Protein AF-A0A5J4P8Z2-F1 (afdb_monomer_lite)

InterPro domains:
  IPR024079 Metallopept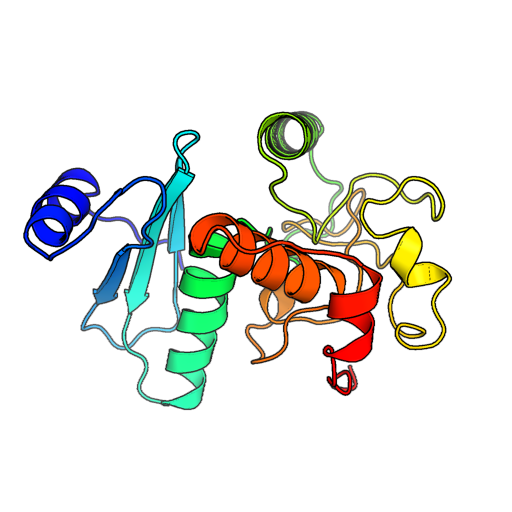idase, catalytic domain superfamily [G3DSA:3.40.390.10] (2-179)

pLDDT: mean 94.32, std 6.11, range [52.22, 98.69]

Foldseek 3Di:
DDDDDDPVVQLVVCVVPPDPDQLQDEREAEAADADQDKDKDDDPSNHIYIYAYDHPDPQSSVLRCCQGRQACGNLLAAAQAAQEQDADDPVNLVVVVVCCVPPVHHLFKDQDQDLCPRSVNVLCPDPVNVQFHWQQGGNRYRHRMTGGHPDASSHPSPPGHHPSSQQSSVVSVCVVVVHDDDPVVSVVPPDDDDDDD

Secondary structure (DSSP, 8-state):
------HHHHHHHHTTSS-S-GGG-EEEEEESS--S--EEEE-TTS-EEEEEE--SSHHHHHHHIIIIIIIIIIT-PPP--EEEEEEPPHHHHHHHHHHHHHH---TT-BS---TTTSTTHHHHT-GGGTT---EEEETEEEEEEEESSS--HHHH--S---HHHHHHHHHHHHHHHT----HHHHHHH---PPPP-

Organism: NCBI:txid433724

Sequence (197 aa):
THIEGNHTKCVEYASNAPVQDINKTLVTVVINHNVWAGTTYWWTDGSAIAYIPTYEEEAGFASLIHHESVGHGFGKLADEYINDEERIPANIRLQHQRYSNNYGWYANVDFTDSPDRVKWSRFLNHPQYNYVDLFEGGFLYGKGVWRPEAVSCMDDNRPYFNAPSRYELVRRMKEFAGEPYSWEEFVAQDNVVPLSA

Structure (mmCIF, N/CA/C/O backbone):
data_AF-A0A5J4P8Z2-F1
#
_entry.id   AF-A0A5J4P8Z2-F1
#
loop_
_atom_site.group_PDB
_atom_site.id
_atom_site.type_symbol
_atom_site.label_atom_id
_atom_site.label_alt_id
_atom_site.label_comp_id
_atom_site.label_asym_id
_atom_site.label_entity_id
_atom_site.label_seq_id
_atom_site.pdbx_PDB_ins_code
_atom_site.Cartn_x
_atom_site.Cartn_y
_atom_site.Cartn_z
_atom_site.occupancy
_atom_site.B_iso_or_equiv
_atom_site.auth_seq_id
_atom_site.auth_comp_id
_atom_site.auth_asym_id
_atom_site.auth_atom_id
_atom_site.pdbx_PDB_model_num
ATOM 1 N N . THR A 1 1 ? -0.289 18.946 0.884 1.00 70.38 1 THR A N 1
ATOM 2 C CA . THR A 1 1 ? -0.950 17.636 1.026 1.00 70.38 1 THR A CA 1
ATOM 3 C C . THR A 1 1 ? -0.712 17.013 2.389 1.00 70.38 1 THR A C 1
ATOM 5 O O . THR A 1 1 ? -1.597 16.309 2.836 1.00 70.38 1 THR A O 1
ATOM 8 N N . HIS A 1 2 ? 0.404 17.298 3.077 1.00 85.94 2 HIS A N 1
ATOM 9 C CA . HIS A 1 2 ? 0.655 16.789 4.431 1.00 85.94 2 HIS A CA 1
ATOM 10 C C . HIS A 1 2 ? -0.360 17.297 5.469 1.00 85.94 2 HIS A C 1
ATOM 12 O O . HIS A 1 2 ? -0.579 18.508 5.574 1.00 85.94 2 HIS A O 1
ATOM 18 N N . ILE A 1 3 ? -0.941 16.373 6.231 1.00 92.44 3 ILE A N 1
ATOM 19 C CA . ILE A 1 3 ? -1.904 16.619 7.307 1.00 92.44 3 ILE A CA 1
ATOM 20 C C . ILE A 1 3 ? -1.435 15.872 8.553 1.00 92.44 3 ILE A C 1
ATOM 22 O O . ILE A 1 3 ? -1.117 14.694 8.471 1.00 92.44 3 ILE A O 1
ATOM 26 N N . GLU A 1 4 ? -1.470 16.531 9.710 1.00 92.38 4 GLU A N 1
ATOM 27 C CA . GLU A 1 4 ? -1.162 15.923 11.007 1.00 92.38 4 GLU A CA 1
ATOM 28 C C . GLU A 1 4 ? -2.253 16.265 12.033 1.00 92.38 4 GLU A C 1
ATOM 30 O O . GLU A 1 4 ? -2.999 17.239 11.884 1.00 92.38 4 GLU A O 1
ATOM 35 N N . GLY A 1 5 ? -2.348 15.468 13.098 1.00 92.62 5 GLY A N 1
ATOM 36 C CA . GLY A 1 5 ? -3.267 15.696 14.205 1.00 92.62 5 GLY A CA 1
ATOM 37 C C . GLY A 1 5 ? -2.744 15.154 15.535 1.00 92.62 5 GLY A C 1
ATOM 38 O O . GLY A 1 5 ? -1.598 14.739 15.676 1.00 92.62 5 GLY A O 1
ATOM 39 N N . ASN A 1 6 ? -3.604 15.153 16.557 1.00 96.06 6 ASN A N 1
ATOM 40 C CA . ASN A 1 6 ? -3.271 14.555 17.849 1.00 96.06 6 ASN A CA 1
ATOM 41 C C . ASN A 1 6 ? -3.594 13.051 17.836 1.00 96.06 6 ASN A C 1
ATOM 43 O O . ASN A 1 6 ? -4.715 12.654 18.161 1.00 96.06 6 ASN A O 1
ATOM 47 N N . HIS A 1 7 ? -2.604 12.229 17.482 1.00 95.25 7 HIS A N 1
ATOM 48 C CA . HIS A 1 7 ? -2.745 10.770 17.380 1.00 95.25 7 HIS A CA 1
ATOM 49 C C . HIS A 1 7 ? -3.261 10.126 18.676 1.00 95.25 7 HIS A C 1
ATOM 51 O O . HIS A 1 7 ? -4.151 9.278 18.631 1.00 95.25 7 HIS A O 1
ATOM 57 N N . THR A 1 8 ? -2.772 10.576 19.838 1.00 94.31 8 THR A N 1
ATOM 58 C CA . THR A 1 8 ? -3.201 10.063 21.149 1.00 94.31 8 THR A CA 1
ATOM 59 C C . THR A 1 8 ? -4.696 10.261 21.368 1.00 94.31 8 THR A C 1
ATOM 61 O O . THR A 1 8 ? -5.383 9.325 21.765 1.00 94.31 8 THR A O 1
ATOM 64 N N . LYS A 1 9 ? -5.224 11.451 21.057 1.00 96.00 9 LYS A N 1
ATOM 65 C CA . LYS A 1 9 ? -6.661 11.733 21.179 1.00 96.00 9 LYS A CA 1
ATOM 66 C C . LYS A 1 9 ? -7.500 10.926 20.195 1.00 96.00 9 LYS A C 1
ATOM 68 O O . LYS A 1 9 ? -8.599 10.510 20.545 1.00 96.00 9 LYS A O 1
ATOM 73 N N . CYS A 1 10 ? -7.005 10.702 18.979 1.00 94.69 10 CYS A N 1
ATOM 74 C CA . CYS A 1 10 ? -7.692 9.855 18.004 1.00 94.69 10 CYS A CA 1
ATOM 75 C C . CYS A 1 10 ? -7.839 8.416 18.521 1.00 94.69 10 CYS A C 1
ATOM 77 O O . CYS A 1 10 ? -8.932 7.858 18.458 1.00 94.69 10 CYS A O 1
ATOM 79 N N . VAL A 1 11 ? -6.770 7.849 19.089 1.00 91.50 11 VAL A N 1
ATOM 80 C CA . VAL A 1 11 ? -6.786 6.511 19.702 1.00 91.50 11 VAL A CA 1
ATOM 81 C C . VAL A 1 11 ? -7.678 6.464 20.944 1.00 91.50 11 VAL A C 1
ATOM 83 O O . VAL A 1 11 ? -8.482 5.542 21.077 1.00 91.50 11 VAL A O 1
ATOM 86 N N . GLU A 1 12 ? -7.586 7.457 21.833 1.00 92.62 12 GLU A N 1
ATOM 87 C CA . GLU A 1 12 ? -8.441 7.568 23.023 1.00 92.62 12 GLU A CA 1
ATOM 88 C C . GLU A 1 12 ? -9.923 7.595 22.637 1.00 92.62 12 GLU A C 1
ATOM 90 O O . GLU A 1 12 ? -10.725 6.841 23.186 1.00 92.62 12 GLU A O 1
ATOM 95 N N . TYR A 1 13 ? -10.287 8.411 21.644 1.00 92.81 13 TYR A N 1
ATOM 96 C CA . TYR A 1 13 ? -11.659 8.492 21.160 1.00 92.81 13 TYR A CA 1
ATOM 97 C C . TYR A 1 13 ? -12.120 7.168 20.541 1.00 92.81 13 TYR A C 1
ATOM 99 O O . TYR A 1 13 ? -13.170 6.654 20.927 1.00 92.81 13 TYR A O 1
ATOM 107 N N . ALA A 1 14 ? -11.321 6.584 19.640 1.00 91.81 14 ALA A N 1
ATOM 108 C CA . ALA A 1 14 ? -11.637 5.318 18.978 1.00 91.81 14 ALA A CA 1
ATOM 109 C C . ALA A 1 14 ? -11.810 4.158 19.972 1.00 91.81 14 ALA A C 1
ATOM 111 O O . ALA A 1 14 ? -12.648 3.287 19.758 1.00 91.81 14 ALA A O 1
ATOM 112 N N . SER A 1 15 ? -11.088 4.185 21.095 1.00 89.69 15 SER A N 1
ATOM 113 C CA . SER A 1 15 ? -11.178 3.170 22.154 1.00 89.69 15 SER A CA 1
ATOM 114 C C . SER A 1 15 ? -12.514 3.178 22.913 1.00 89.69 15 SER A C 1
ATOM 116 O O . SER A 1 15 ? -12.788 2.244 23.660 1.00 89.69 15 SER A O 1
ATOM 118 N N . ASN A 1 16 ? -13.360 4.201 22.730 1.00 91.81 16 ASN A N 1
ATOM 119 C CA . ASN A 1 16 ? -14.727 4.214 23.269 1.00 91.81 16 ASN A CA 1
ATOM 120 C C . ASN A 1 16 ? -15.733 3.450 22.387 1.00 91.81 16 ASN A C 1
ATOM 122 O O . ASN A 1 16 ? -16.844 3.163 22.832 1.00 91.81 16 ASN A O 1
ATOM 126 N N . ALA A 1 17 ? -15.378 3.139 21.137 1.00 89.56 17 ALA A N 1
ATOM 127 C CA . ALA A 1 17 ? -16.149 2.236 20.285 1.00 89.56 17 ALA A CA 1
ATOM 128 C C . ALA A 1 17 ? -15.861 0.768 20.678 1.00 89.56 17 ALA A C 1
ATOM 130 O O . ALA A 1 17 ? -14.880 0.514 21.377 1.00 89.56 17 ALA A O 1
ATOM 131 N N . PRO A 1 18 ? -16.673 -0.223 20.251 1.00 87.69 18 PRO A N 1
ATOM 132 C CA . PRO A 1 18 ? -16.433 -1.646 20.532 1.00 87.69 18 PRO A CA 1
ATOM 133 C C . PRO A 1 18 ? -15.250 -2.213 19.717 1.00 87.69 18 PRO A C 1
ATOM 135 O O . PRO A 1 18 ? -15.381 -3.188 18.978 1.00 87.69 18 PRO A O 1
ATOM 138 N N . VAL A 1 19 ? -14.087 -1.576 19.835 1.00 81.38 19 VAL A N 1
ATOM 139 C CA . VAL A 1 19 ? -12.821 -1.967 19.222 1.00 81.38 19 VAL A CA 1
ATOM 140 C C . VAL A 1 19 ? -12.206 -3.082 20.060 1.00 81.38 19 VAL A C 1
ATOM 142 O O . VAL A 1 19 ? -11.944 -2.901 21.245 1.00 81.38 19 VAL A O 1
ATOM 145 N N . GLN A 1 20 ? -11.981 -4.247 19.451 1.00 81.44 20 GLN A N 1
ATOM 146 C CA . GLN A 1 20 ? -11.386 -5.393 20.150 1.00 81.44 20 GLN A CA 1
ATOM 147 C C . GLN A 1 20 ? -9.870 -5.245 20.316 1.00 81.44 20 GLN A C 1
ATOM 149 O O . GLN A 1 20 ? -9.329 -5.558 21.373 1.00 81.44 20 GLN A O 1
ATOM 154 N N . ASP A 1 21 ? -9.193 -4.772 19.268 1.00 89.44 21 ASP A N 1
ATOM 155 C CA . ASP A 1 21 ? -7.745 -4.585 19.234 1.00 89.44 21 ASP A CA 1
ATOM 156 C C . ASP A 1 21 ? -7.407 -3.371 18.362 1.00 89.44 21 ASP A C 1
ATOM 158 O O . ASP A 1 21 ? -7.604 -3.384 17.141 1.00 89.44 21 ASP A O 1
ATOM 162 N N . ILE A 1 22 ? -6.897 -2.308 18.986 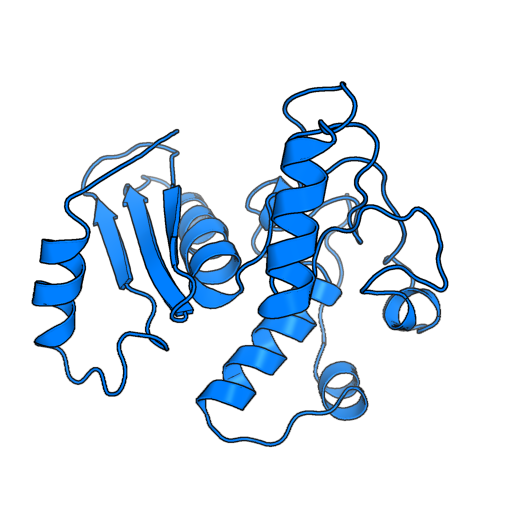1.00 87.00 22 ILE A N 1
ATOM 163 C CA . ILE A 1 22 ? -6.540 -1.073 18.282 1.00 87.00 22 ILE A CA 1
ATOM 164 C C . ILE A 1 22 ? -5.402 -1.289 17.275 1.00 87.00 22 ILE A C 1
ATOM 166 O O . ILE A 1 22 ? -5.356 -0.627 16.243 1.00 87.00 22 ILE A O 1
ATOM 170 N N . ASN A 1 23 ? -4.534 -2.276 17.509 1.00 87.75 23 ASN A N 1
ATOM 171 C CA . ASN A 1 23 ? -3.418 -2.603 16.623 1.00 87.75 23 ASN A CA 1
ATOM 172 C C . ASN A 1 23 ? -3.875 -3.281 15.324 1.00 87.75 23 ASN A C 1
ATOM 174 O O . ASN A 1 23 ? -3.140 -3.311 14.337 1.00 87.75 23 ASN A O 1
ATOM 178 N N . LYS A 1 24 ? -5.106 -3.800 15.309 1.00 88.88 24 LYS A N 1
ATOM 179 C C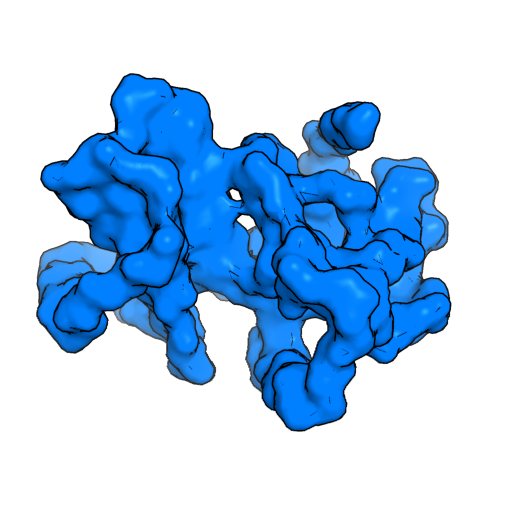A . LYS A 1 24 ? -5.782 -4.359 14.129 1.00 88.88 24 LYS A CA 1
ATOM 180 C C . LYS A 1 24 ? -6.924 -3.470 13.636 1.00 88.88 24 LYS A C 1
ATOM 182 O O . LYS A 1 24 ? -7.725 -3.899 12.811 1.00 88.88 24 LYS A O 1
ATOM 187 N N . THR A 1 25 ? -6.998 -2.236 14.130 1.00 89.88 25 THR A N 1
ATOM 188 C CA . THR A 1 25 ? -8.062 -1.291 13.801 1.00 89.88 25 THR A CA 1
ATOM 189 C C . THR A 1 25 ? -7.482 -0.071 13.108 1.00 89.88 25 THR A C 1
ATOM 191 O O . THR A 1 25 ? -6.542 0.562 13.583 1.00 89.88 25 THR A O 1
ATOM 194 N N . LEU A 1 26 ? -8.075 0.274 11.971 1.00 93.56 26 LEU A N 1
ATOM 195 C CA . LEU A 1 26 ? -7.812 1.527 11.286 1.00 93.56 26 LEU A CA 1
ATOM 196 C C . LEU A 1 26 ? -8.723 2.618 11.845 1.00 93.56 26 LEU A C 1
ATOM 198 O O . LEU A 1 26 ? -9.945 2.478 11.824 1.00 93.56 26 LEU A O 1
ATOM 202 N N . VAL A 1 27 ? -8.139 3.738 12.262 1.00 95.81 27 VAL A N 1
ATOM 203 C CA . VAL A 1 27 ? -8.893 4.949 12.588 1.00 95.81 27 VAL A CA 1
ATOM 204 C C . VAL A 1 27 ? -8.886 5.874 11.374 1.00 95.81 27 VAL A C 1
ATOM 206 O O . VAL A 1 27 ? -7.830 6.308 10.930 1.00 95.81 27 VAL A O 1
ATOM 209 N N . THR A 1 28 ? -10.060 6.197 10.834 1.00 96.88 28 THR A N 1
ATOM 210 C CA . THR A 1 28 ? -10.196 7.205 9.768 1.00 96.88 28 THR A CA 1
ATOM 211 C C . THR A 1 28 ? -10.783 8.481 10.353 1.00 96.88 28 THR A C 1
ATOM 213 O O . THR A 1 28 ? -11.900 8.479 10.870 1.00 96.88 28 THR A O 1
ATOM 216 N N . VAL A 1 29 ? -10.027 9.573 10.283 1.00 97.19 29 VAL A N 1
ATOM 217 C CA . VAL A 1 29 ? -10.439 10.897 10.745 1.00 97.19 29 VAL A CA 1
ATOM 218 C C . VAL A 1 29 ? -10.897 11.707 9.543 1.00 97.19 29 VAL A C 1
ATOM 220 O O . VAL A 1 29 ? -10.081 12.164 8.743 1.00 97.19 29 VAL A O 1
ATOM 223 N N . VAL A 1 30 ? -12.211 11.909 9.444 1.00 96.06 30 VAL A N 1
ATOM 224 C CA . VAL A 1 30 ? -12.806 12.781 8.427 1.00 96.06 30 VAL A CA 1
ATOM 225 C C . VAL A 1 30 ? -12.708 14.232 8.891 1.00 96.06 30 VAL A C 1
ATOM 227 O O . VAL A 1 30 ? -13.288 14.612 9.910 1.00 96.06 30 VAL A O 1
ATOM 230 N N . ILE A 1 31 ? -11.963 15.049 8.151 1.00 95.44 31 ILE A N 1
ATOM 231 C CA . ILE A 1 31 ? -11.738 16.462 8.465 1.00 95.44 31 ILE A CA 1
ATOM 232 C C . ILE A 1 31 ? -12.751 17.294 7.683 1.00 95.44 31 ILE A C 1
ATOM 234 O O . ILE A 1 31 ? -12.804 17.238 6.461 1.00 95.44 31 ILE A O 1
ATOM 238 N N . ASN A 1 32 ? -13.553 18.098 8.378 1.00 94.56 32 ASN A N 1
ATOM 239 C CA . ASN A 1 32 ? -14.545 18.966 7.743 1.00 94.56 32 ASN A CA 1
ATOM 240 C C . ASN A 1 32 ? -13.885 20.200 7.091 1.00 94.56 32 ASN A C 1
ATOM 242 O O . ASN A 1 32 ? -13.957 21.309 7.621 1.00 94.56 32 ASN A O 1
ATOM 246 N N . HIS A 1 33 ? -13.191 19.987 5.975 1.00 93.62 33 HIS A N 1
ATOM 247 C CA . HIS A 1 33 ? -12.507 21.012 5.195 1.00 93.62 33 HIS A CA 1
ATOM 248 C C . HIS A 1 33 ? -12.376 20.538 3.741 1.00 93.62 33 HIS A C 1
ATOM 250 O O . HIS A 1 33 ? -11.717 19.535 3.499 1.00 93.62 33 HIS A O 1
ATOM 256 N N . ASN A 1 34 ? -12.965 21.265 2.787 1.00 94.06 34 ASN A N 1
ATOM 257 C CA . ASN A 1 34 ? -12.977 20.884 1.370 1.00 94.06 34 ASN A CA 1
ATOM 258 C C . ASN A 1 34 ? -11.594 21.076 0.721 1.00 94.06 34 ASN A C 1
ATOM 260 O O . ASN A 1 34 ? -11.268 22.183 0.287 1.00 94.06 34 ASN A O 1
ATOM 264 N N . VAL A 1 35 ? -10.757 20.036 0.689 1.00 93.50 35 VAL A N 1
ATOM 265 C CA . VAL A 1 35 ? -9.428 20.096 0.055 1.00 93.50 35 VAL A CA 1
ATOM 266 C C . VAL A 1 35 ? -8.950 18.717 -0.392 1.00 93.50 35 VAL A C 1
ATOM 268 O O . VAL A 1 35 ? -9.091 17.740 0.335 1.00 93.50 35 VAL A O 1
ATOM 271 N N . TRP A 1 36 ? -8.320 18.649 -1.569 1.00 92.62 36 TRP A N 1
ATOM 272 C CA . TRP A 1 36 ? -7.665 17.433 -2.050 1.00 92.62 36 TRP A CA 1
ATOM 273 C C . TRP A 1 36 ? -6.342 17.202 -1.312 1.00 92.62 36 TRP A C 1
ATOM 275 O O . TRP A 1 36 ? -5.297 17.762 -1.663 1.00 92.62 36 TRP A O 1
ATOM 285 N N . ALA A 1 37 ? -6.397 16.428 -0.235 1.00 93.19 37 ALA A N 1
ATOM 286 C CA . ALA A 1 37 ? -5.238 16.040 0.552 1.00 93.19 37 ALA A CA 1
ATOM 287 C C . ALA A 1 37 ? -5.548 14.774 1.356 1.00 93.19 37 ALA A C 1
ATOM 289 O O . ALA A 1 37 ? -6.699 14.381 1.504 1.00 93.19 37 ALA A O 1
ATOM 290 N N . GLY A 1 38 ? -4.509 14.158 1.893 1.00 94.75 38 GLY A N 1
ATOM 291 C CA . GLY A 1 38 ? -4.596 12.937 2.670 1.00 94.75 38 GLY A CA 1
ATOM 292 C C . GLY A 1 38 ? -3.249 12.688 3.323 1.00 94.75 38 GLY A C 1
ATOM 293 O O . GLY A 1 38 ? -2.214 13.130 2.814 1.00 94.75 38 GLY A O 1
ATOM 294 N N . THR A 1 39 ? -3.251 12.101 4.513 1.00 97.00 39 THR A N 1
ATOM 295 C CA . THR A 1 39 ? -2.025 11.569 5.112 1.00 97.00 39 THR A CA 1
ATOM 296 C C . THR A 1 39 ? -2.377 10.443 6.064 1.00 97.00 39 THR A C 1
ATOM 298 O O . THR A 1 39 ? -3.199 10.614 6.970 1.00 97.00 39 THR A O 1
ATOM 301 N N . THR A 1 40 ? -1.695 9.316 5.910 1.00 97.75 40 THR A N 1
ATOM 302 C CA . THR A 1 40 ? -1.830 8.171 6.804 1.00 97.75 40 THR A CA 1
ATOM 303 C C . THR A 1 40 ? -0.558 7.952 7.607 1.00 97.75 40 THR A C 1
ATOM 305 O O . THR A 1 40 ? 0.545 7.880 7.072 1.00 97.75 40 THR A O 1
ATOM 308 N N . TYR A 1 41 ? -0.728 7.792 8.915 1.00 96.50 41 TYR A N 1
ATOM 309 C CA . TYR A 1 41 ? 0.314 7.379 9.845 1.00 96.50 41 TYR A CA 1
ATOM 310 C C . TYR A 1 41 ? 0.055 5.951 10.294 1.00 96.50 41 TYR A C 1
ATOM 312 O O . TYR A 1 41 ? -1.085 5.562 10.553 1.00 96.50 41 TYR A O 1
ATOM 320 N N . TRP A 1 42 ? 1.115 5.166 10.434 1.00 95.38 42 TRP A N 1
ATOM 321 C CA . TRP A 1 42 ? 1.032 3.838 11.020 1.00 95.38 42 TRP A CA 1
ATOM 322 C C . TRP A 1 42 ? 2.298 3.481 11.785 1.00 95.38 42 TRP A C 1
ATOM 324 O O . TRP A 1 42 ? 3.379 4.018 11.532 1.00 95.38 42 TRP A O 1
ATOM 334 N N . TRP A 1 43 ? 2.156 2.549 12.723 1.00 94.62 43 TRP A N 1
ATOM 335 C CA . TRP A 1 43 ? 3.217 2.160 13.646 1.00 94.62 43 TRP A CA 1
ATOM 336 C C . TRP A 1 43 ? 3.499 0.662 13.585 1.00 94.62 43 TRP A C 1
ATOM 338 O O . TRP A 1 43 ? 2.744 -0.131 13.025 1.00 94.62 43 TRP A O 1
ATOM 348 N N . THR A 1 44 ? 4.643 0.268 14.145 1.00 93.56 44 THR A N 1
ATOM 349 C CA . THR A 1 44 ? 5.133 -1.120 14.127 1.00 93.56 44 THR A CA 1
ATOM 350 C C . THR A 1 44 ? 4.297 -2.082 14.964 1.00 93.56 44 THR A C 1
ATOM 352 O O . THR A 1 44 ? 4.466 -3.289 14.830 1.00 93.56 44 THR A O 1
ATOM 355 N N . ASP A 1 45 ? 3.423 -1.568 15.829 1.00 91.56 45 ASP A N 1
ATOM 356 C CA . ASP A 1 45 ? 2.421 -2.373 16.530 1.00 91.56 45 ASP A CA 1
ATOM 357 C C . ASP A 1 45 ? 1.244 -2.772 15.624 1.00 91.56 45 ASP A C 1
ATOM 359 O O . ASP A 1 45 ? 0.503 -3.680 15.976 1.00 91.56 45 ASP A O 1
ATOM 363 N N . GLY A 1 46 ? 1.113 -2.165 14.439 1.00 90.56 46 GLY A N 1
ATOM 364 C CA . GLY A 1 46 ? 0.060 -2.428 13.458 1.00 90.56 46 GLY A CA 1
ATOM 365 C C . GLY A 1 46 ? -0.985 -1.316 13.358 1.00 90.56 46 GLY A C 1
ATOM 366 O O . GLY A 1 46 ? -1.639 -1.202 12.312 1.00 90.56 46 GLY A O 1
ATOM 367 N N . SER A 1 47 ? -1.088 -0.455 14.375 1.00 93.06 47 SER A N 1
ATOM 368 C CA . SER A 1 47 ? -2.067 0.633 14.426 1.00 93.06 47 SER A CA 1
ATOM 369 C C . SER A 1 47 ? -1.888 1.624 13.267 1.00 93.06 47 SER A C 1
ATOM 371 O O . SER A 1 47 ? -0.792 1.787 12.714 1.00 93.06 47 SER A O 1
ATOM 373 N N . ALA A 1 48 ? -2.988 2.253 12.845 1.00 96.25 48 ALA A N 1
ATOM 374 C CA . ALA A 1 48 ? -2.986 3.278 11.804 1.00 96.25 48 ALA A CA 1
ATOM 375 C C . ALA A 1 48 ? -4.055 4.341 12.018 1.00 96.25 48 ALA A C 1
ATOM 377 O O . ALA A 1 48 ? -5.160 4.052 12.484 1.00 96.25 48 ALA A O 1
ATOM 378 N N . ILE A 1 49 ? -3.725 5.557 11.591 1.00 97.75 49 ILE A N 1
ATOM 379 C CA . ILE A 1 49 ? -4.635 6.692 11.524 1.00 97.75 49 ILE A CA 1
ATOM 380 C C . ILE A 1 49 ? -4.519 7.326 10.139 1.00 97.75 49 ILE A C 1
ATOM 382 O O . ILE A 1 49 ? -3.442 7.784 9.766 1.00 97.75 49 ILE A O 1
ATOM 386 N N . ALA A 1 50 ? -5.628 7.374 9.406 1.00 97.94 50 ALA A N 1
ATOM 387 C CA . ALA A 1 50 ? -5.750 8.110 8.152 1.00 97.94 50 ALA A CA 1
ATOM 388 C C . ALA A 1 50 ? -6.469 9.440 8.402 1.00 97.94 50 ALA A C 1
ATOM 390 O O . ALA A 1 50 ? -7.560 9.461 8.976 1.00 97.94 50 ALA A O 1
ATOM 391 N N . TYR A 1 51 ? -5.866 10.545 7.973 1.00 97.88 51 TYR A N 1
ATOM 392 C CA . TYR A 1 51 ? -6.451 11.881 8.017 1.00 97.88 51 TYR A CA 1
ATOM 393 C C . TYR A 1 51 ? -6.916 12.282 6.625 1.00 97.88 51 TYR A C 1
ATOM 395 O O . TYR A 1 51 ? -6.096 12.448 5.724 1.00 97.88 51 TYR A O 1
ATOM 403 N N . ILE A 1 52 ? -8.229 12.447 6.460 1.00 96.88 52 ILE A N 1
ATOM 404 C CA . ILE A 1 52 ? -8.846 12.647 5.148 1.00 96.88 52 ILE A CA 1
ATOM 405 C C . ILE A 1 52 ? -9.823 13.821 5.226 1.00 96.88 52 ILE A C 1
ATOM 407 O O . ILE A 1 52 ? -10.857 13.717 5.891 1.00 96.88 52 ILE A O 1
ATOM 411 N N . PRO A 1 53 ? -9.526 14.960 4.587 1.00 95.12 53 PRO A N 1
ATOM 412 C CA . PRO A 1 53 ? -10.475 16.043 4.424 1.00 95.12 53 PRO A CA 1
ATOM 413 C C . PRO A 1 53 ? -11.648 15.639 3.543 1.00 95.12 53 PRO A C 1
ATOM 415 O O . PRO A 1 53 ? -11.529 14.798 2.655 1.00 95.12 53 PRO A O 1
ATOM 418 N N . THR A 1 54 ? -12.799 16.250 3.798 1.00 94.38 54 THR A N 1
ATOM 419 C CA . THR A 1 54 ? -13.932 16.156 2.888 1.00 94.38 54 THR A CA 1
ATOM 420 C C . THR A 1 54 ? -13.554 16.727 1.524 1.00 94.38 54 THR A C 1
ATOM 422 O O . THR A 1 54 ? -12.706 17.613 1.404 1.00 94.38 54 THR A O 1
ATOM 425 N N . TYR A 1 55 ? -14.203 16.221 0.484 1.00 92.19 55 TYR A N 1
ATOM 426 C CA . TYR A 1 55 ? -14.085 16.757 -0.863 1.00 92.19 55 TYR A CA 1
ATOM 427 C C . TYR A 1 55 ? -15.480 16.890 -1.463 1.00 92.19 55 TYR A C 1
ATOM 429 O O . TYR A 1 55 ? -16.355 16.073 -1.181 1.00 92.19 55 TYR A O 1
ATOM 437 N N . GLU A 1 56 ? -15.712 17.957 -2.224 1.00 89.94 56 GLU A N 1
ATOM 438 C CA . GLU A 1 56 ? -17.035 18.263 -2.782 1.00 89.94 56 GLU A CA 1
ATOM 439 C C . GLU A 1 56 ? -17.541 17.194 -3.755 1.00 89.94 56 GLU A C 1
ATOM 441 O O . GLU A 1 56 ? -18.739 16.911 -3.793 1.00 89.94 56 GLU A O 1
ATOM 446 N N . GLU A 1 57 ? -16.631 16.572 -4.504 1.00 92.06 57 GLU A N 1
ATOM 447 C CA . GLU A 1 57 ? -16.948 15.453 -5.378 1.00 92.06 57 GLU A CA 1
ATOM 448 C C . GLU A 1 57 ? -16.892 14.137 -4.595 1.00 92.06 57 GLU A C 1
ATOM 450 O O . GLU A 1 57 ? -15.837 13.740 -4.097 1.00 92.06 57 GLU A O 1
ATOM 455 N N . GLU A 1 58 ? -18.022 13.430 -4.530 1.00 88.88 58 GLU A N 1
ATOM 456 C CA . GLU A 1 58 ? -18.149 12.151 -3.818 1.00 88.88 58 GLU A CA 1
ATOM 457 C C . GLU A 1 58 ? -17.132 11.111 -4.307 1.00 88.88 58 GLU A C 1
ATOM 459 O O . GLU A 1 58 ? -16.486 10.450 -3.494 1.00 88.88 58 GLU A O 1
ATOM 464 N N . ALA A 1 59 ? -16.940 11.007 -5.626 1.00 90.31 59 ALA A N 1
ATOM 465 C CA . ALA A 1 59 ? -15.955 10.105 -6.218 1.00 90.31 59 ALA A CA 1
ATOM 466 C C . ALA A 1 59 ? -14.527 10.466 -5.785 1.00 90.31 59 ALA A C 1
ATOM 468 O O . ALA A 1 59 ? -13.754 9.584 -5.417 1.00 90.31 59 ALA A O 1
ATOM 469 N N . GLY A 1 60 ? -14.202 11.760 -5.752 1.00 91.19 60 GLY A N 1
ATOM 470 C CA . GLY A 1 60 ? -12.910 12.247 -5.283 1.00 91.19 60 GLY A CA 1
ATOM 471 C C . GLY A 1 60 ? -12.671 11.963 -3.799 1.00 91.19 60 GLY A C 1
ATOM 472 O O . GLY A 1 60 ? -11.609 11.471 -3.421 1.00 91.19 60 GLY A O 1
ATOM 473 N N . PHE A 1 61 ? -13.679 12.186 -2.953 1.00 94.31 61 PHE A N 1
ATOM 474 C CA . PHE A 1 61 ? -13.595 11.849 -1.532 1.00 94.31 61 PHE A CA 1
ATOM 475 C C . PHE A 1 61 ? -13.419 10.338 -1.313 1.00 94.31 61 PHE A C 1
ATOM 477 O O . PHE A 1 61 ? -12.571 9.920 -0.523 1.00 94.31 61 PHE A O 1
ATOM 484 N N . ALA A 1 62 ? -14.164 9.510 -2.050 1.00 95.75 62 ALA A N 1
ATOM 485 C CA . ALA A 1 62 ? -14.023 8.057 -2.004 1.00 95.75 62 ALA A CA 1
ATOM 486 C C . ALA A 1 62 ? -12.627 7.597 -2.454 1.00 95.75 62 ALA A C 1
ATOM 488 O O . ALA A 1 62 ? -12.035 6.730 -1.815 1.00 95.75 62 ALA A O 1
ATOM 489 N N . SER A 1 63 ? -12.068 8.206 -3.502 1.00 95.50 63 SER A N 1
ATOM 490 C CA . SER A 1 63 ? -10.696 7.961 -3.956 1.00 95.50 63 SER A CA 1
ATOM 491 C C . SER A 1 63 ? -9.655 8.224 -2.866 1.00 95.50 63 SER A C 1
ATOM 493 O O . SER A 1 63 ? -8.788 7.378 -2.646 1.00 95.50 63 SER A O 1
ATOM 495 N N . LEU A 1 64 ? -9.779 9.331 -2.126 1.00 96.19 64 LEU A N 1
ATOM 496 C CA . LEU A 1 64 ? -8.895 9.625 -0.991 1.00 96.19 64 LEU A CA 1
ATOM 497 C C . LEU A 1 64 ? -9.047 8.590 0.137 1.00 96.19 64 LEU A C 1
ATOM 499 O O . LEU A 1 64 ? -8.050 8.152 0.705 1.00 96.19 64 LEU A O 1
ATOM 503 N N . ILE A 1 65 ? -10.275 8.139 0.428 1.00 97.12 65 ILE A N 1
ATOM 504 C CA . ILE A 1 65 ? -10.523 7.046 1.388 1.00 97.12 65 ILE A CA 1
ATOM 505 C C . ILE A 1 65 ? -9.856 5.748 0.932 1.00 97.12 65 ILE A C 1
ATOM 507 O O . ILE A 1 65 ? -9.226 5.064 1.740 1.00 97.12 65 ILE A O 1
ATOM 511 N N . HIS A 1 66 ? -9.968 5.386 -0.343 1.00 97.50 66 HIS A N 1
ATOM 512 C CA . HIS A 1 66 ? -9.315 4.184 -0.849 1.00 97.50 66 HIS A CA 1
ATOM 513 C C . HIS A 1 66 ? -7.796 4.272 -0.683 1.00 97.50 66 HIS A C 1
ATOM 515 O O . HIS A 1 66 ? -7.203 3.369 -0.101 1.00 97.50 66 HIS A O 1
ATOM 521 N N . HIS A 1 67 ? -7.173 5.365 -1.107 1.00 98.12 67 HIS A N 1
ATOM 522 C CA . HIS A 1 67 ? -5.723 5.518 -1.037 1.00 98.12 67 HIS A CA 1
ATOM 523 C C . HIS A 1 67 ? -5.204 5.522 0.413 1.00 98.12 67 HIS A C 1
ATOM 525 O O . HIS A 1 67 ? -4.392 4.680 0.807 1.00 98.12 67 HIS A O 1
ATOM 531 N N . GLU A 1 68 ? -5.738 6.416 1.245 1.00 98.00 68 GLU A N 1
ATOM 532 C CA . GLU A 1 68 ? -5.233 6.658 2.596 1.00 98.00 68 GLU A CA 1
ATOM 533 C C . GLU A 1 68 ? -5.698 5.591 3.587 1.00 98.00 68 GLU A C 1
ATOM 535 O O . GLU A 1 68 ? -4.900 4.902 4.224 1.00 98.00 68 GLU A O 1
ATOM 540 N N . SER A 1 69 ? -7.011 5.401 3.710 1.00 97.56 69 SER A N 1
ATOM 541 C CA . SER A 1 69 ? -7.556 4.461 4.684 1.00 97.56 69 SER A CA 1
ATOM 542 C C . SER A 1 69 ? -7.283 3.020 4.262 1.00 97.56 69 SER A C 1
ATOM 544 O O . SER A 1 69 ? -6.736 2.240 5.043 1.00 97.56 69 SER A O 1
ATOM 546 N N . VAL A 1 70 ? -7.640 2.641 3.034 1.00 97.69 70 VAL A N 1
ATOM 547 C CA . VAL A 1 70 ? -7.531 1.237 2.610 1.00 97.69 70 VAL A CA 1
ATOM 548 C C . VAL A 1 70 ? -6.098 0.887 2.212 1.00 97.69 70 VAL A C 1
ATOM 550 O O . VAL A 1 70 ? -5.555 -0.090 2.728 1.00 97.69 70 VAL A O 1
ATOM 553 N N . GLY A 1 71 ? -5.467 1.677 1.346 1.00 98.25 71 GLY A N 1
ATOM 554 C CA . GLY A 1 71 ? -4.132 1.404 0.825 1.00 98.25 71 GLY A CA 1
ATOM 555 C C . GLY A 1 71 ? -3.057 1.480 1.902 1.00 98.25 71 GLY A C 1
ATOM 556 O O . GLY A 1 71 ? -2.456 0.466 2.276 1.00 98.25 71 GLY A O 1
ATOM 557 N N . HIS A 1 72 ? -2.841 2.670 2.452 1.00 98.00 72 HIS A N 1
ATOM 558 C CA . HIS A 1 72 ? -1.845 2.875 3.498 1.00 98.00 72 HIS A CA 1
ATOM 559 C C . HIS A 1 72 ? -2.287 2.329 4.857 1.00 98.00 72 HIS A C 1
ATOM 561 O O . HIS A 1 72 ? -1.589 1.515 5.463 1.00 98.00 72 HIS A O 1
ATOM 567 N N . GLY A 1 73 ? -3.442 2.763 5.357 1.00 97.25 73 GLY A N 1
ATOM 568 C CA . GLY A 1 73 ? -3.862 2.518 6.733 1.00 97.25 73 GLY A CA 1
ATOM 569 C C . GLY A 1 73 ? -4.076 1.039 7.032 1.00 97.25 73 GLY A C 1
ATOM 570 O O . GLY A 1 73 ? -3.455 0.481 7.948 1.00 97.25 73 GLY A O 1
ATOM 571 N N . PHE A 1 74 ? -4.930 0.397 6.238 1.00 97.19 74 PHE A N 1
ATOM 572 C CA . PHE A 1 74 ? -5.226 -1.023 6.360 1.00 97.19 74 PHE A CA 1
ATOM 573 C C . PHE A 1 74 ? -4.162 -1.888 5.678 1.00 97.19 74 PHE A C 1
ATOM 575 O O . PHE A 1 74 ? -3.606 -2.775 6.331 1.00 97.19 74 PHE A O 1
ATOM 582 N N . GLY A 1 75 ? -3.860 -1.632 4.403 1.00 96.81 75 GLY A N 1
ATOM 583 C CA . GLY A 1 75 ? -2.996 -2.462 3.560 1.00 96.81 75 GLY A CA 1
ATOM 584 C C . GLY A 1 75 ? -1.497 -2.315 3.811 1.00 96.81 75 GLY A C 1
ATOM 585 O O . GLY A 1 75 ? -0.744 -3.232 3.484 1.00 96.81 75 GLY A O 1
ATOM 586 N N . LYS A 1 76 ? -1.055 -1.211 4.431 1.00 97.31 76 LYS A N 1
ATOM 587 C CA . LYS A 1 76 ? 0.370 -0.861 4.596 1.00 97.31 76 LYS A CA 1
ATOM 588 C C . LYS A 1 76 ? 1.112 -0.821 3.255 1.00 97.31 76 LYS A C 1
ATOM 590 O O . LYS A 1 76 ? 2.270 -1.236 3.162 1.00 97.31 76 LYS A O 1
ATOM 595 N N . LEU A 1 77 ? 0.416 -0.376 2.211 1.00 98.31 77 LEU A N 1
ATOM 596 C CA . LEU A 1 77 ? 0.954 -0.225 0.865 1.00 98.31 77 LEU A CA 1
ATOM 597 C C . LEU A 1 77 ? 1.799 1.050 0.767 1.00 98.31 77 LEU A C 1
ATOM 599 O O . LEU A 1 77 ? 1.631 1.986 1.549 1.00 98.31 77 LEU A O 1
ATOM 603 N N . ALA A 1 78 ? 2.745 1.052 -0.162 1.00 98.12 78 ALA A N 1
ATOM 604 C CA . ALA A 1 78 ? 3.573 2.204 -0.500 1.00 98.12 78 ALA A CA 1
ATOM 605 C C . ALA A 1 78 ? 2.873 3.078 -1.544 1.00 98.12 78 ALA A C 1
ATOM 607 O O . ALA A 1 78 ? 2.070 2.564 -2.318 1.00 98.12 78 ALA A O 1
ATOM 608 N N . ASP A 1 79 ? 3.234 4.356 -1.616 1.00 97.94 79 ASP A N 1
ATOM 609 C CA . ASP A 1 79 ? 2.939 5.175 -2.793 1.00 97.94 79 ASP A CA 1
ATOM 610 C C . ASP A 1 79 ? 3.625 4.601 -4.036 1.00 97.94 79 ASP A C 1
ATOM 612 O O . ASP A 1 79 ? 4.750 4.100 -3.966 1.00 97.94 79 ASP A O 1
ATOM 616 N N . GLU A 1 80 ? 2.964 4.701 -5.183 1.00 98.38 80 GLU A N 1
ATOM 617 C CA . GLU A 1 80 ? 3.459 4.250 -6.489 1.00 98.38 80 GLU A CA 1
ATOM 618 C C . GLU A 1 80 ? 3.751 5.400 -7.452 1.00 98.38 80 GLU A C 1
ATOM 620 O O . GLU A 1 80 ? 4.455 5.185 -8.439 1.00 98.38 80 GLU A O 1
ATOM 625 N N . TYR A 1 81 ? 3.290 6.612 -7.143 1.00 97.00 81 TYR A N 1
ATOM 626 C CA . TYR A 1 81 ? 3.579 7.778 -7.964 1.00 97.00 81 TYR A CA 1
ATOM 627 C C . TYR A 1 81 ? 5.028 8.247 -7.822 1.00 97.00 81 TYR A C 1
ATOM 629 O O . TYR A 1 81 ? 5.727 7.981 -6.836 1.00 97.00 81 TYR A O 1
ATOM 637 N N . ILE A 1 82 ? 5.474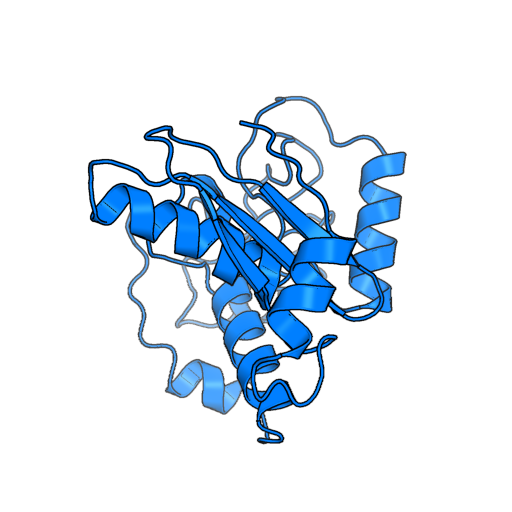 8.977 -8.841 1.00 97.94 82 ILE A N 1
ATOM 638 C CA . ILE A 1 82 ? 6.814 9.547 -8.953 1.00 97.94 82 ILE A CA 1
ATOM 639 C C . ILE A 1 82 ? 6.705 11.057 -8.741 1.00 97.94 82 ILE A C 1
ATOM 641 O O . ILE A 1 82 ? 5.972 11.736 -9.455 1.00 97.94 82 ILE A O 1
ATOM 645 N N . ASN A 1 83 ? 7.461 11.585 -7.779 1.00 95.88 83 ASN A N 1
ATOM 646 C CA . ASN A 1 83 ? 7.608 13.028 -7.557 1.00 95.88 83 ASN A CA 1
ATOM 647 C C . ASN A 1 83 ? 9.012 13.528 -7.909 1.00 95.88 83 ASN A C 1
ATOM 649 O O . ASN A 1 83 ? 9.202 14.718 -8.153 1.00 95.88 83 ASN A O 1
ATOM 653 N N . ASP A 1 84 ? 9.988 12.627 -7.889 1.00 96.81 84 ASP A N 1
ATOM 654 C CA . ASP A 1 84 ? 11.392 12.894 -8.138 1.00 96.81 84 ASP A CA 1
ATOM 655 C C . ASP A 1 84 ? 11.921 11.881 -9.161 1.00 96.81 84 ASP A C 1
ATOM 657 O O . ASP A 1 84 ? 11.856 10.676 -8.944 1.00 96.81 84 ASP A O 1
ATOM 661 N N . GLU A 1 85 ? 12.462 12.354 -10.281 1.00 97.56 85 GLU A N 1
ATOM 662 C CA . GLU A 1 85 ? 13.026 11.507 -11.346 1.00 97.56 85 GLU A CA 1
ATOM 663 C C . GLU A 1 85 ? 14.384 10.876 -10.968 1.00 97.56 85 GLU A C 1
ATOM 665 O O . GLU A 1 85 ? 14.989 10.110 -11.736 1.00 97.56 85 GLU A O 1
ATOM 670 N N . GLU A 1 86 ? 14.908 11.215 -9.789 1.00 98.12 86 GLU A N 1
ATOM 671 C CA . GLU A 1 86 ? 16.134 10.653 -9.253 1.00 98.12 86 GLU A CA 1
ATOM 672 C C . GLU A 1 86 ? 15.978 9.205 -8.762 1.00 98.12 86 GLU A C 1
ATOM 674 O O . GLU A 1 86 ? 14.904 8.601 -8.687 1.00 98.12 86 GLU A O 1
ATOM 679 N N . ARG A 1 87 ? 17.129 8.606 -8.450 1.00 98.25 87 ARG A N 1
ATOM 680 C CA . ARG A 1 87 ? 17.198 7.283 -7.840 1.00 98.25 87 ARG A CA 1
ATOM 681 C C . ARG A 1 87 ? 16.877 7.378 -6.359 1.00 98.25 87 ARG A C 1
ATOM 683 O O . ARG A 1 87 ? 17.472 8.193 -5.660 1.00 98.25 87 ARG A O 1
ATOM 690 N N . ILE A 1 88 ? 16.059 6.445 -5.872 1.00 97.94 88 ILE A N 1
ATOM 691 C CA . ILE A 1 88 ? 15.774 6.326 -4.443 1.00 97.94 88 ILE A CA 1
ATOM 692 C C . ILE A 1 88 ? 17.073 6.284 -3.605 1.00 97.94 88 ILE A C 1
ATOM 694 O O . ILE A 1 88 ? 17.950 5.440 -3.848 1.00 97.94 88 ILE A O 1
ATOM 698 N N . PRO A 1 89 ? 17.214 7.157 -2.590 1.00 98.12 89 PRO A N 1
ATOM 699 C CA . PRO A 1 89 ? 18.359 7.153 -1.691 1.00 98.12 89 PRO A CA 1
ATOM 700 C C . PRO A 1 89 ? 18.525 5.829 -0.934 1.00 98.12 89 PRO A C 1
ATOM 702 O O . PRO A 1 89 ? 17.563 5.208 -0.474 1.00 98.12 89 PRO A O 1
ATOM 705 N N . ALA A 1 90 ? 19.776 5.406 -0.737 1.00 97.50 90 ALA A N 1
ATOM 706 C CA . ALA A 1 90 ? 20.086 4.113 -0.124 1.00 97.50 90 ALA A CA 1
ATOM 707 C C . ALA A 1 90 ? 19.541 3.965 1.310 1.00 97.50 90 ALA A C 1
ATOM 709 O O . ALA A 1 90 ? 19.113 2.876 1.685 1.00 97.50 90 ALA A O 1
ATOM 710 N N . ASN A 1 91 ? 19.532 5.039 2.105 1.00 97.31 91 ASN A N 1
ATOM 711 C CA . ASN A 1 91 ? 18.994 5.037 3.469 1.00 97.31 91 ASN A CA 1
ATOM 712 C C . ASN A 1 91 ? 17.475 4.806 3.490 1.00 97.31 91 ASN A C 1
ATOM 714 O O . ASN A 1 91 ? 16.995 4.027 4.312 1.00 97.31 91 ASN A O 1
ATOM 718 N N . ILE A 1 92 ? 16.740 5.432 2.565 1.00 96.50 92 ILE A N 1
ATOM 719 C CA . ILE A 1 92 ? 15.288 5.266 2.426 1.00 96.50 92 ILE A CA 1
ATOM 720 C C . ILE A 1 92 ? 14.977 3.834 1.979 1.00 96.50 92 ILE A C 1
ATOM 722 O O . ILE A 1 92 ? 14.178 3.140 2.610 1.00 96.50 92 ILE A O 1
ATOM 726 N N . ARG A 1 93 ? 15.699 3.340 0.964 1.00 96.38 93 ARG A N 1
ATOM 727 C CA . ARG A 1 93 ? 15.606 1.948 0.503 1.00 96.38 93 ARG A CA 1
ATOM 728 C C . ARG A 1 93 ? 15.812 0.943 1.642 1.00 96.38 93 ARG A C 1
ATOM 730 O O . ARG A 1 93 ? 15.007 0.032 1.815 1.00 96.38 93 ARG A O 1
ATOM 737 N N . LEU A 1 94 ? 16.876 1.104 2.433 1.00 96.81 94 LEU A N 1
ATOM 738 C CA . LEU A 1 94 ? 17.193 0.204 3.550 1.00 96.81 94 LEU A CA 1
ATOM 739 C C . LEU A 1 94 ? 16.113 0.232 4.640 1.00 96.81 94 LEU A C 1
ATOM 741 O O . LEU A 1 94 ? 15.760 -0.814 5.186 1.00 96.81 94 LEU A O 1
ATOM 745 N N . GLN A 1 95 ? 15.565 1.410 4.947 1.00 94.88 95 GLN A N 1
ATOM 746 C CA . GLN A 1 95 ? 14.467 1.540 5.901 1.00 94.88 95 GLN A CA 1
ATOM 747 C C . GLN A 1 95 ? 13.221 0.786 5.420 1.00 94.88 95 GLN A C 1
ATOM 749 O O . GLN A 1 95 ? 12.625 0.023 6.181 1.00 94.88 95 GLN A O 1
ATOM 754 N N . HIS A 1 96 ? 12.860 0.948 4.150 1.00 94.56 96 HIS A N 1
ATOM 755 C CA . HIS A 1 96 ? 11.724 0.258 3.556 1.00 94.56 96 HIS A CA 1
ATOM 756 C C . HIS A 1 96 ? 11.929 -1.262 3.510 1.00 94.56 96 HIS A C 1
ATOM 758 O O . HIS A 1 96 ? 11.028 -2.021 3.865 1.00 94.56 96 HIS A O 1
ATOM 764 N N . GLN A 1 97 ? 13.122 -1.733 3.130 1.00 95.12 97 GLN A N 1
ATOM 765 C CA . GLN A 1 97 ? 13.465 -3.160 3.175 1.00 95.12 97 GLN A CA 1
ATOM 766 C C . GLN A 1 97 ? 13.318 -3.730 4.589 1.00 95.12 97 GLN A C 1
ATOM 768 O O . GLN A 1 97 ? 12.784 -4.823 4.752 1.00 95.12 97 GLN A O 1
ATOM 773 N N . ARG A 1 98 ? 13.712 -2.977 5.626 1.00 96.25 98 ARG A N 1
ATOM 774 C CA . ARG A 1 98 ? 13.514 -3.388 7.023 1.00 96.25 98 ARG A CA 1
ATOM 775 C C . ARG A 1 98 ? 12.035 -3.576 7.357 1.00 96.25 98 ARG A C 1
ATOM 777 O O . ARG A 1 98 ? 11.679 -4.580 7.963 1.00 96.25 98 ARG A O 1
ATOM 784 N N . TYR A 1 99 ? 11.178 -2.631 6.976 1.00 95.31 99 TYR A N 1
ATOM 785 C CA . TYR A 1 99 ? 9.741 -2.744 7.235 1.00 95.31 99 TYR A CA 1
ATOM 786 C C . TYR A 1 99 ? 9.094 -3.888 6.451 1.00 95.31 99 TYR A C 1
ATOM 788 O O . TYR A 1 99 ? 8.318 -4.657 7.014 1.00 95.31 99 TYR A O 1
ATOM 796 N N . SER A 1 100 ? 9.473 -4.047 5.184 1.00 94.06 10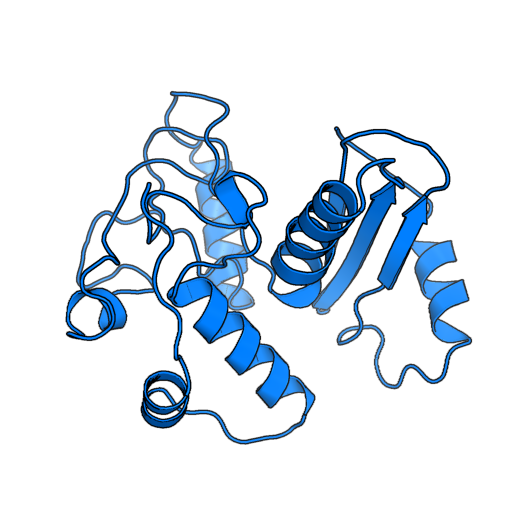0 SER A N 1
ATOM 797 C CA . SER A 1 100 ? 9.021 -5.154 4.347 1.00 94.06 100 SER A CA 1
ATOM 798 C C . SER A 1 100 ? 9.406 -6.511 4.944 1.00 94.06 100 SER A C 1
ATOM 800 O O . SER A 1 100 ? 8.548 -7.378 5.062 1.00 94.06 100 SER A O 1
ATOM 802 N N . ASN A 1 101 ? 10.656 -6.678 5.385 1.00 94.19 101 ASN A N 1
ATOM 803 C CA . ASN A 1 101 ? 11.145 -7.946 5.930 1.00 94.19 101 ASN A CA 1
ATOM 804 C C . ASN A 1 101 ? 10.554 -8.271 7.308 1.00 94.19 101 ASN A C 1
ATOM 806 O O . ASN A 1 101 ? 10.285 -9.432 7.598 1.00 94.19 101 ASN A O 1
ATOM 810 N N . ASN A 1 102 ? 10.367 -7.262 8.162 1.00 95.12 102 ASN A N 1
ATOM 811 C CA . ASN A 1 102 ? 9.931 -7.483 9.541 1.00 95.12 102 ASN A CA 1
ATOM 812 C C . ASN A 1 102 ? 8.408 -7.567 9.690 1.00 95.12 102 ASN A C 1
ATOM 814 O O . ASN A 1 102 ? 7.936 -8.216 10.619 1.00 95.12 102 ASN A O 1
ATOM 818 N N . TYR A 1 103 ? 7.649 -6.893 8.819 1.00 93.50 103 TYR A N 1
ATOM 819 C CA . TYR A 1 103 ? 6.199 -6.732 8.982 1.00 93.50 103 TYR A CA 1
ATOM 820 C C . TYR A 1 103 ? 5.382 -7.090 7.733 1.00 93.50 103 TYR A C 1
ATOM 822 O O . TYR A 1 103 ? 4.155 -7.014 7.772 1.00 93.50 103 TYR A O 1
ATOM 830 N N . GLY A 1 104 ? 6.028 -7.450 6.619 1.00 92.56 104 GLY A N 1
ATOM 831 C CA . GLY A 1 104 ? 5.337 -7.753 5.361 1.00 92.56 104 GLY A CA 1
ATOM 832 C C . GLY A 1 104 ? 4.676 -6.535 4.707 1.00 92.56 104 GLY A C 1
ATOM 833 O O . GLY A 1 104 ? 3.732 -6.693 3.943 1.00 92.56 104 GLY A O 1
ATOM 834 N N . TRP A 1 105 ? 5.122 -5.318 5.031 1.00 95.50 105 TRP A N 1
ATOM 835 C CA . TRP A 1 105 ? 4.579 -4.086 4.449 1.00 95.50 105 TRP A CA 1
ATOM 836 C C . TRP A 1 105 ? 5.099 -3.843 3.034 1.00 95.50 105 TRP A C 1
ATOM 838 O O . TRP A 1 105 ? 6.110 -4.418 2.614 1.00 95.50 105 TRP A O 1
ATOM 848 N N . TYR A 1 106 ? 4.434 -2.923 2.334 1.00 97.44 106 TYR A N 1
ATOM 849 C CA . TYR A 1 106 ? 4.855 -2.418 1.033 1.00 97.44 106 TYR A CA 1
ATOM 850 C C . TYR A 1 106 ? 4.999 -3.514 -0.022 1.00 97.44 106 TYR A C 1
ATOM 852 O O . TYR A 1 106 ? 6.018 -3.621 -0.711 1.00 97.44 106 TYR A O 1
ATOM 860 N N . ALA A 1 107 ? 4.011 -4.397 -0.114 1.00 96.94 107 ALA A N 1
ATOM 861 C CA . ALA A 1 107 ? 4.052 -5.498 -1.070 1.00 96.94 107 ALA A CA 1
ATOM 862 C C . ALA A 1 107 ? 3.941 -5.053 -2.535 1.00 96.94 107 ALA A C 1
ATOM 864 O O . ALA A 1 107 ? 4.254 -5.824 -3.437 1.00 96.94 107 ALA A O 1
ATOM 865 N N . ASN A 1 108 ? 3.512 -3.813 -2.753 1.00 98.38 108 ASN A N 1
ATOM 866 C CA . ASN A 1 108 ? 3.263 -3.208 -4.051 1.00 98.38 108 ASN A CA 1
ATOM 867 C C . ASN A 1 108 ? 4.467 -2.454 -4.634 1.00 98.38 108 ASN A C 1
ATOM 869 O O . ASN A 1 108 ? 4.361 -1.903 -5.721 1.00 98.38 108 ASN A O 1
ATOM 873 N N . VAL A 1 109 ? 5.616 -2.450 -3.950 1.00 98.38 109 VAL A N 1
ATOM 874 C CA . VAL A 1 109 ? 6.878 -1.947 -4.511 1.00 98.38 109 VAL A CA 1
ATOM 875 C C . VAL A 1 109 ? 8.065 -2.820 -4.108 1.00 98.38 109 VAL A C 1
ATOM 877 O O . VAL A 1 109 ? 8.079 -3.431 -3.035 1.00 98.38 109 VAL A O 1
ATOM 880 N N . ASP A 1 110 ? 9.099 -2.864 -4.940 1.00 98.25 110 ASP A N 1
ATOM 881 C CA . ASP A 1 110 ? 10.344 -3.590 -4.668 1.00 98.25 110 ASP A CA 1
ATOM 882 C C . ASP A 1 110 ? 11.562 -2.807 -5.168 1.00 98.25 110 ASP A C 1
ATOM 884 O O . ASP A 1 110 ? 11.439 -1.863 -5.934 1.00 98.25 110 ASP A O 1
ATOM 888 N N . PHE A 1 111 ? 12.756 -3.201 -4.741 1.00 97.62 111 PHE A N 1
ATOM 889 C CA . PHE A 1 111 ? 14.034 -2.607 -5.128 1.00 97.62 111 PHE A CA 1
ATOM 890 C C . PHE A 1 111 ? 14.913 -3.562 -5.941 1.00 97.62 111 PHE A C 1
ATOM 892 O O . PHE A 1 111 ? 16.119 -3.330 -6.068 1.00 97.62 111 PHE A O 1
ATOM 899 N N . THR A 1 112 ? 14.333 -4.651 -6.449 1.00 96.88 112 THR A N 1
ATOM 900 C CA . THR A 1 112 ? 14.949 -5.529 -7.444 1.00 96.88 112 THR A CA 1
ATOM 901 C C . THR A 1 112 ? 14.181 -5.450 -8.760 1.00 96.88 112 THR A C 1
ATOM 903 O O . THR A 1 112 ? 12.959 -5.482 -8.782 1.00 96.88 112 THR A O 1
ATOM 906 N N . ASP A 1 113 ? 14.929 -5.456 -9.854 1.00 96.56 113 ASP A N 1
ATOM 907 C CA . ASP A 1 113 ? 14.470 -5.590 -11.241 1.00 96.56 113 ASP A CA 1
ATOM 908 C C . ASP A 1 113 ? 14.374 -7.057 -11.697 1.00 96.56 113 ASP A C 1
ATOM 910 O O . ASP A 1 113 ? 14.329 -7.351 -12.887 1.00 96.56 113 ASP A O 1
ATOM 914 N N . SER A 1 114 ? 14.415 -8.006 -10.758 1.00 97.75 114 SER A N 1
ATOM 915 C CA . SER A 1 114 ? 14.528 -9.428 -11.070 1.00 97.75 114 SER A CA 1
ATOM 916 C C . SER A 1 114 ? 13.147 -10.077 -11.026 1.00 97.75 114 SER A C 1
ATOM 918 O O . SER A 1 114 ? 12.583 -10.166 -9.930 1.00 97.75 114 SER A O 1
ATOM 920 N N . PRO A 1 115 ? 12.637 -10.599 -12.159 1.00 96.94 115 PRO A N 1
ATOM 921 C CA . PRO A 1 115 ? 11.333 -11.259 -12.214 1.00 96.94 115 PRO A CA 1
ATOM 922 C C . PRO A 1 115 ? 11.182 -12.404 -11.209 1.00 96.94 115 PRO A C 1
ATOM 924 O O . PRO A 1 115 ? 10.118 -12.586 -10.631 1.00 96.94 115 PRO A O 1
ATOM 927 N N . ASP A 1 116 ? 12.262 -13.136 -10.931 1.00 96.81 116 ASP A N 1
ATOM 928 C CA . ASP A 1 116 ? 12.232 -14.279 -10.012 1.00 96.81 116 ASP A CA 1
ATOM 929 C C . ASP A 1 116 ? 12.275 -13.878 -8.530 1.00 96.81 116 ASP A C 1
ATOM 931 O O . ASP A 1 116 ? 11.906 -14.669 -7.661 1.00 96.81 116 ASP A O 1
ATOM 935 N N . ARG A 1 117 ? 12.758 -12.667 -8.215 1.00 96.62 117 ARG A N 1
ATOM 936 C CA . ARG A 1 117 ? 12.994 -12.221 -6.829 1.00 96.62 117 ARG A CA 1
ATOM 937 C C . ARG A 1 117 ? 12.043 -11.137 -6.350 1.00 96.62 117 ARG A C 1
ATOM 939 O O . ARG A 1 117 ? 11.966 -10.922 -5.144 1.00 96.62 117 ARG A O 1
ATOM 946 N N . VAL A 1 118 ? 11.378 -10.440 -7.266 1.00 97.62 118 VAL A N 1
ATOM 947 C CA . VAL A 1 118 ? 10.419 -9.392 -6.919 1.00 97.62 118 VAL A CA 1
ATOM 948 C C . VAL A 1 118 ? 9.275 -9.978 -6.087 1.00 97.62 118 VAL A C 1
ATOM 950 O O . VAL A 1 118 ? 8.853 -11.113 -6.319 1.00 97.62 118 VAL A O 1
ATOM 953 N N . LYS A 1 119 ? 8.747 -9.224 -5.118 1.00 97.06 119 LYS A N 1
ATOM 954 C CA . LYS A 1 119 ? 7.664 -9.675 -4.214 1.00 97.06 119 LYS A CA 1
ATOM 955 C C . LYS A 1 119 ? 6.451 -10.285 -4.922 1.00 97.06 119 LYS A C 1
ATOM 957 O O . LYS A 1 119 ? 5.784 -11.154 -4.362 1.00 97.06 119 LYS A O 1
ATOM 962 N N . TRP A 1 120 ? 6.155 -9.842 -6.142 1.00 97.69 120 TRP A N 1
ATOM 963 C CA . TRP A 1 120 ? 5.041 -10.332 -6.955 1.00 97.69 120 TRP A CA 1
ATOM 964 C C . TRP A 1 120 ? 5.456 -11.302 -8.068 1.00 97.69 120 TRP A C 1
ATOM 966 O O . TRP A 1 120 ? 4.695 -11.502 -9.011 1.00 97.69 120 TRP A O 1
ATOM 976 N N . SER A 1 121 ? 6.613 -11.960 -7.958 1.00 97.56 121 SER A N 1
ATOM 977 C CA . SER A 1 121 ? 7.146 -12.878 -8.981 1.00 97.56 121 SER A CA 1
ATOM 978 C C . SER A 1 121 ? 6.143 -13.935 -9.460 1.00 97.56 121 SER A C 1
AT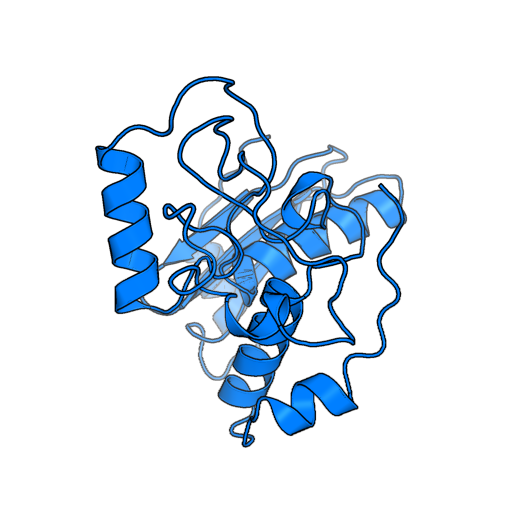OM 980 O O . SER A 1 121 ? 6.038 -14.223 -10.651 1.00 97.56 121 SER A O 1
ATOM 982 N N . ARG A 1 122 ? 5.328 -14.480 -8.552 1.00 96.12 122 ARG A N 1
ATOM 983 C CA . ARG A 1 122 ? 4.271 -15.452 -8.886 1.00 96.12 122 ARG A CA 1
ATOM 984 C C . ARG A 1 122 ? 3.169 -14.905 -9.803 1.00 96.12 122 ARG A C 1
ATOM 986 O O . ARG A 1 122 ? 2.527 -15.695 -10.485 1.00 96.12 122 ARG A O 1
ATOM 993 N N . PHE A 1 123 ? 2.930 -13.591 -9.807 1.00 97.38 123 PHE A N 1
ATOM 994 C CA . PHE A 1 123 ? 1.932 -12.967 -10.679 1.00 97.38 123 PHE A CA 1
ATOM 995 C C . PHE A 1 123 ? 2.435 -12.899 -12.120 1.00 97.38 123 PHE A C 1
ATOM 997 O O . PHE A 1 123 ? 1.662 -13.177 -13.028 1.00 97.38 123 PHE A O 1
ATOM 1004 N N . LEU A 1 124 ? 3.732 -12.630 -12.317 1.00 96.75 124 LEU A N 1
ATOM 1005 C CA . LEU A 1 124 ? 4.352 -12.474 -13.642 1.00 96.75 124 LEU A CA 1
ATOM 1006 C C . LEU A 1 124 ? 4.156 -13.698 -14.548 1.00 96.75 124 LEU A C 1
ATOM 1008 O O . LEU A 1 124 ? 4.066 -13.576 -15.764 1.00 96.75 124 LEU A O 1
ATOM 1012 N N . ASN A 1 125 ? 4.075 -14.890 -13.953 1.00 88.38 125 ASN A N 1
ATOM 1013 C CA . ASN A 1 125 ? 3.947 -16.153 -14.679 1.00 88.38 125 ASN A CA 1
ATOM 1014 C C . ASN A 1 125 ? 2.507 -16.686 -14.734 1.00 88.38 125 ASN A C 1
ATOM 1016 O O . ASN A 1 125 ? 2.280 -17.796 -15.218 1.00 88.38 125 ASN A O 1
ATOM 1020 N N . HIS A 1 126 ? 1.531 -15.941 -14.211 1.00 94.88 126 HIS A N 1
ATOM 1021 C CA . HIS A 1 126 ? 0.156 -16.407 -14.109 1.00 94.88 126 HIS A CA 1
ATOM 1022 C C . HIS A 1 126 ? -0.719 -15.774 -15.205 1.00 94.88 126 HIS A C 1
ATOM 1024 O O . HIS A 1 126 ? -0.808 -14.550 -15.285 1.00 94.88 126 HIS A O 1
ATOM 1030 N N . PRO A 1 127 ? -1.428 -16.567 -16.032 1.00 92.56 127 PRO A N 1
ATOM 1031 C CA . PRO A 1 127 ? -2.102 -16.064 -17.235 1.00 92.56 127 PRO A CA 1
ATOM 1032 C C . PRO A 1 127 ? -3.205 -15.032 -16.956 1.00 92.56 127 PRO A C 1
ATOM 1034 O O . PRO A 1 127 ? -3.453 -14.167 -17.789 1.00 92.56 127 PRO A O 1
ATOM 1037 N N . GLN A 1 128 ? -3.844 -15.096 -15.783 1.00 93.75 128 GLN A N 1
ATOM 1038 C CA . GLN A 1 128 ? -4.853 -14.119 -15.344 1.00 93.75 128 GLN A CA 1
ATOM 1039 C C . GLN A 1 128 ? -4.266 -12.729 -15.058 1.00 93.75 128 GLN A C 1
ATOM 1041 O O . GLN A 1 128 ? -5.010 -11.759 -15.059 1.00 93.75 128 GLN A O 1
ATOM 1046 N N . TYR A 1 129 ? -2.953 -12.630 -14.838 1.00 95.56 129 TYR A N 1
ATOM 1047 C CA . TYR A 1 129 ? -2.255 -11.405 -14.446 1.00 95.56 129 TYR A CA 1
ATOM 1048 C C . TYR A 1 129 ? -1.207 -10.991 -15.485 1.00 95.56 129 TYR A C 1
ATOM 1050 O O . TYR A 1 129 ? -0.159 -10.463 -15.137 1.00 95.56 129 TYR A O 1
ATOM 1058 N N . ASN A 1 130 ? -1.487 -11.217 -16.771 1.00 92.94 130 ASN A N 1
ATOM 1059 C CA . ASN A 1 130 ? -0.574 -10.912 -17.884 1.00 92.94 130 ASN A CA 1
ATOM 1060 C C . ASN A 1 130 ? -0.217 -9.417 -18.053 1.00 92.94 130 ASN A C 1
ATOM 1062 O O . ASN A 1 130 ? 0.611 -9.078 -18.892 1.00 92.94 130 ASN A O 1
ATOM 1066 N N . TYR A 1 131 ? -0.869 -8.543 -17.290 1.00 93.50 131 TYR A N 1
ATOM 1067 C CA . TYR A 1 131 ? -0.644 -7.102 -17.210 1.00 93.50 131 TYR A CA 1
ATOM 1068 C C . TYR A 1 131 ? 0.275 -6.701 -16.046 1.00 93.50 131 TYR A C 1
ATOM 1070 O O . TYR A 1 131 ? 0.663 -5.538 -15.952 1.00 93.50 131 TYR A O 1
ATOM 1078 N N . VAL A 1 132 ? 0.599 -7.638 -15.149 1.00 96.88 132 VAL A N 1
ATOM 1079 C CA . VAL A 1 132 ? 1.566 -7.423 -14.072 1.00 96.88 132 VAL A CA 1
ATOM 1080 C C . VAL A 1 132 ? 2.972 -7.569 -14.644 1.00 96.88 132 VAL A C 1
ATOM 1082 O O . VAL A 1 132 ? 3.281 -8.568 -15.290 1.00 96.88 132 VAL A O 1
ATOM 1085 N N . ASP A 1 133 ? 3.826 -6.586 -14.376 1.00 97.44 133 ASP A N 1
ATOM 1086 C CA . ASP A 1 133 ? 5.212 -6.528 -14.845 1.00 97.44 133 ASP A CA 1
ATOM 1087 C C . ASP A 1 133 ? 6.106 -5.846 -13.786 1.00 97.44 133 ASP A C 1
ATOM 1089 O O . ASP A 1 133 ? 5.747 -5.751 -12.609 1.00 97.44 133 ASP A O 1
ATOM 1093 N N . LEU A 1 134 ? 7.298 -5.399 -14.171 1.00 98.31 134 LEU A N 1
ATOM 1094 C CA . LEU A 1 134 ? 8.194 -4.573 -13.375 1.00 98.31 134 LEU A CA 1
ATOM 1095 C C . LEU A 1 134 ? 8.301 -3.184 -14.011 1.00 98.31 134 LEU A C 1
ATOM 1097 O O . LEU A 1 134 ? 9.173 -2.922 -14.839 1.00 98.31 134 LEU A O 1
ATOM 1101 N N . PHE A 1 135 ? 7.443 -2.264 -13.581 1.00 98.00 135 PHE A N 1
ATOM 1102 C CA . PHE A 1 135 ? 7.501 -0.869 -14.010 1.00 98.00 135 PHE A CA 1
ATOM 1103 C C . PHE A 1 135 ? 8.470 -0.114 -13.102 1.00 98.00 135 PHE A C 1
ATOM 1105 O O . PHE A 1 135 ? 8.217 -0.006 -11.903 1.00 98.00 135 PHE A O 1
ATOM 1112 N N . GLU A 1 136 ? 9.593 0.378 -13.638 1.00 98.44 136 GLU A N 1
ATOM 1113 C CA . GLU A 1 136 ? 10.508 1.214 -12.849 1.00 98.44 136 GLU A CA 1
ATOM 1114 C C . GLU A 1 136 ? 9.816 2.539 -12.485 1.00 98.44 136 GLU A C 1
ATOM 1116 O O . GLU A 1 136 ? 9.069 3.125 -13.276 1.00 98.44 136 GLU A O 1
ATOM 1121 N N . GLY A 1 137 ? 10.047 2.978 -11.255 1.00 98.25 137 GLY A N 1
ATOM 1122 C CA . GLY A 1 137 ? 9.418 4.134 -10.646 1.00 98.25 137 GLY A CA 1
ATOM 1123 C C . GLY A 1 137 ? 8.348 3.745 -9.627 1.00 98.25 137 GLY A C 1
ATOM 1124 O O . GLY A 1 137 ? 7.561 2.819 -9.833 1.00 98.25 137 GLY A O 1
ATOM 1125 N N . GLY A 1 138 ? 8.341 4.447 -8.504 1.00 97.38 138 GLY A N 1
ATOM 1126 C CA . GLY A 1 138 ? 7.464 4.191 -7.372 1.00 97.38 138 GLY A CA 1
ATOM 1127 C C . GLY A 1 138 ? 8.021 4.804 -6.102 1.00 97.38 138 GLY A C 1
ATOM 1128 O O . GLY A 1 138 ? 9.153 5.281 -6.073 1.00 97.38 138 GLY A O 1
ATOM 1129 N N . PHE A 1 139 ? 7.243 4.801 -5.026 1.00 97.25 139 PHE A N 1
ATOM 1130 C CA . PHE A 1 139 ? 7.667 5.332 -3.734 1.00 97.25 139 PHE A CA 1
ATOM 1131 C C . PHE A 1 139 ? 8.302 6.728 -3.834 1.00 97.25 139 PHE A C 1
ATOM 1133 O O . PHE A 1 139 ? 9.319 7.000 -3.197 1.00 97.25 139 PHE A O 1
ATOM 1140 N N . LEU A 1 140 ? 7.699 7.600 -4.651 1.00 97.25 140 LEU A N 1
ATOM 1141 C CA . LEU A 1 140 ? 8.118 8.975 -4.942 1.00 97.25 140 LEU A CA 1
ATOM 1142 C C . LEU A 1 140 ? 9.329 9.128 -5.876 1.00 97.25 140 LEU A C 1
ATOM 1144 O O . LEU A 1 140 ? 9.617 10.259 -6.262 1.00 97.25 140 LEU A O 1
ATOM 1148 N N . TYR A 1 141 ? 10.001 8.044 -6.276 1.00 98.50 141 TYR A N 1
ATOM 1149 C CA . TYR A 1 141 ? 11.242 8.081 -7.059 1.00 98.50 141 TYR A CA 1
ATOM 1150 C C . TYR A 1 141 ? 11.098 7.413 -8.424 1.00 98.50 141 TYR A C 1
ATOM 1152 O O . TYR A 1 141 ? 10.502 6.346 -8.540 1.00 98.50 141 TYR A O 1
ATOM 1160 N N . GLY A 1 142 ? 11.719 7.987 -9.451 1.00 98.12 142 GLY A N 1
ATOM 1161 C CA . GLY A 1 142 ? 11.673 7.477 -10.819 1.00 98.12 142 GLY A CA 1
ATOM 1162 C C . GLY A 1 142 ? 12.608 6.296 -11.073 1.00 98.12 142 GLY A C 1
ATOM 1163 O O . GLY A 1 142 ? 12.425 5.576 -12.050 1.00 98.12 142 GLY A O 1
ATOM 1164 N N . LYS A 1 143 ? 13.624 6.074 -10.222 1.00 98.50 143 LYS A N 1
ATOM 1165 C CA . LYS A 1 143 ? 14.645 5.031 -10.446 1.00 98.50 143 LYS A CA 1
ATOM 1166 C C . LYS A 1 143 ? 14.957 4.199 -9.210 1.00 98.50 143 LYS A C 1
ATOM 1168 O O . LYS A 1 143 ? 15.077 4.707 -8.094 1.00 98.50 143 LYS A O 1
ATOM 1173 N N . GLY A 1 144 ? 15.255 2.918 -9.430 1.00 98.00 144 GLY A N 1
ATOM 1174 C CA . GLY A 1 144 ? 15.735 2.008 -8.385 1.00 98.00 144 GLY A CA 1
ATOM 1175 C C . GLY A 1 144 ? 14.675 1.424 -7.462 1.00 98.00 144 GLY A C 1
ATOM 1176 O O . GLY A 1 144 ? 15.030 0.859 -6.426 1.00 98.00 144 GLY A O 1
ATOM 1177 N N . VAL A 1 145 ? 13.417 1.568 -7.845 1.00 98.44 145 VAL A N 1
ATOM 1178 C CA . VAL A 1 145 ? 12.229 1.007 -7.216 1.00 98.44 145 VAL A CA 1
ATOM 1179 C C . VAL A 1 145 ? 11.269 0.641 -8.341 1.00 98.44 145 VAL A C 1
ATOM 1181 O O . VAL A 1 145 ? 11.234 1.329 -9.357 1.00 98.44 145 VAL A O 1
ATOM 1184 N N . TRP A 1 146 ? 10.555 -0.464 -8.191 1.00 98.69 146 TRP A N 1
ATOM 1185 C CA . TRP A 1 146 ? 9.631 -0.995 -9.184 1.00 98.69 146 TRP A CA 1
ATOM 1186 C C . TRP A 1 146 ? 8.252 -1.144 -8.567 1.00 98.69 146 TRP A C 1
ATOM 1188 O O . TRP A 1 146 ? 8.149 -1.409 -7.367 1.00 98.69 146 TRP A O 1
ATOM 1198 N N . ARG A 1 147 ? 7.218 -1.021 -9.396 1.00 98.50 147 ARG A N 1
ATOM 1199 C CA . ARG A 1 147 ? 5.816 -1.301 -9.074 1.00 98.50 147 ARG A CA 1
ATOM 1200 C C . ARG A 1 147 ? 5.243 -2.343 -10.049 1.00 98.50 147 ARG A C 1
ATOM 1202 O O . ARG A 1 147 ? 5.777 -2.493 -11.152 1.00 98.50 147 ARG A O 1
ATOM 1209 N N . PRO A 1 148 ? 4.195 -3.089 -9.659 1.00 97.88 148 PRO A N 1
ATOM 1210 C CA . PRO A 1 148 ? 3.704 -4.230 -10.429 1.00 97.88 148 PRO A CA 1
ATOM 1211 C C . PRO A 1 148 ? 2.861 -3.862 -11.647 1.00 97.88 148 PRO A C 1
ATOM 1213 O O . PRO A 1 148 ? 2.720 -4.673 -12.554 1.00 97.88 148 PRO A O 1
ATOM 1216 N N . GLU A 1 149 ? 2.264 -2.675 -11.668 1.00 97.31 149 GLU A N 1
ATOM 1217 C CA . GLU A 1 149 ? 1.385 -2.217 -12.743 1.00 97.31 149 GLU A CA 1
ATOM 1218 C C . GLU A 1 149 ? 1.674 -0.746 -13.046 1.00 97.31 149 GLU A C 1
ATOM 1220 O O . GLU A 1 149 ? 2.120 -0.007 -12.171 1.00 97.31 149 GLU A O 1
ATOM 1225 N N . ALA A 1 150 ? 1.421 -0.311 -14.283 1.00 94.62 150 ALA A N 1
ATOM 1226 C CA . ALA A 1 150 ? 1.708 1.061 -14.700 1.00 94.62 150 ALA A CA 1
ATOM 1227 C C . ALA A 1 150 ? 0.961 2.105 -13.855 1.00 94.62 150 ALA A C 1
ATOM 1229 O O . ALA A 1 150 ? 1.512 3.176 -13.604 1.00 94.62 150 ALA A O 1
ATOM 1230 N N . VAL A 1 151 ? -0.257 1.765 -13.425 1.00 94.19 151 VAL A N 1
ATOM 1231 C CA . VAL A 1 151 ? -1.201 2.633 -12.719 1.00 94.19 151 VAL A CA 1
ATOM 1232 C C . VAL A 1 151 ? -1.982 1.835 -11.675 1.00 94.19 151 VAL A C 1
ATOM 1234 O O . VAL A 1 151 ? -2.333 0.673 -11.891 1.00 94.19 151 VAL A O 1
ATOM 1237 N N . SER A 1 152 ? -2.289 2.461 -10.541 1.00 96.69 152 SER A N 1
ATOM 1238 C CA . SER A 1 152 ? -3.116 1.883 -9.480 1.00 96.69 152 SER A CA 1
ATOM 1239 C C . SER A 1 152 ? -3.660 2.970 -8.547 1.00 96.69 152 SER A C 1
ATOM 1241 O O . SER A 1 152 ? -3.344 4.147 -8.682 1.00 96.69 152 SER A O 1
ATOM 1243 N N . CYS A 1 153 ? -4.454 2.578 -7.554 1.00 97.44 153 CYS A N 1
ATOM 1244 C CA . CYS A 1 153 ? -4.936 3.447 -6.486 1.00 97.44 153 CYS A CA 1
ATOM 1245 C C . CYS A 1 153 ? -3.785 4.147 -5.754 1.00 97.44 153 CYS A C 1
ATOM 1247 O O . CYS A 1 153 ? -3.913 5.312 -5.388 1.00 97.44 153 CYS A O 1
ATOM 1249 N N . MET A 1 154 ? -2.648 3.463 -5.591 1.00 98.25 154 MET A N 1
ATOM 1250 C CA . MET A 1 154 ? -1.470 4.027 -4.931 1.00 98.25 154 MET A CA 1
ATOM 1251 C C . MET A 1 154 ? -0.656 4.957 -5.843 1.00 98.25 154 MET A C 1
ATOM 1253 O O . MET A 1 154 ? 0.304 5.566 -5.384 1.00 98.25 154 MET A O 1
ATOM 1257 N N . ASP A 1 155 ? -1.022 5.066 -7.122 1.00 97.25 155 ASP A N 1
ATOM 1258 C CA . ASP A 1 155 ? -0.401 5.958 -8.103 1.00 97.25 155 ASP A CA 1
ATOM 1259 C C . ASP A 1 155 ? -1.250 7.225 -8.301 1.00 97.25 155 ASP A C 1
ATOM 1261 O O . ASP A 1 155 ? -0.798 8.330 -8.021 1.00 97.25 155 ASP A O 1
ATOM 1265 N N . ASP A 1 156 ? -2.521 7.087 -8.692 1.00 94.88 156 ASP A N 1
ATOM 1266 C CA . ASP A 1 156 ? -3.359 8.233 -9.079 1.00 94.88 156 ASP A CA 1
ATOM 1267 C C . ASP A 1 156 ? -4.718 8.307 -8.363 1.00 94.88 156 ASP A C 1
ATOM 1269 O O . ASP A 1 156 ? -5.602 9.066 -8.764 1.00 94.88 156 ASP A O 1
ATOM 1273 N N . ASN A 1 157 ? -4.891 7.557 -7.270 1.00 94.75 157 ASN A N 1
ATOM 1274 C CA . ASN A 1 157 ? -6.123 7.486 -6.475 1.00 94.75 157 ASN A CA 1
ATOM 1275 C C . ASN A 1 157 ? -7.336 6.886 -7.205 1.00 94.75 157 ASN A C 1
ATOM 1277 O O . ASN A 1 157 ? -8.461 6.967 -6.701 1.00 94.75 157 ASN A O 1
ATOM 1281 N N . ARG A 1 158 ? -7.160 6.240 -8.365 1.00 94.00 158 ARG A N 1
ATOM 1282 C CA . ARG A 1 158 ? -8.257 5.496 -9.003 1.00 94.00 158 ARG A CA 1
ATOM 1283 C C . ARG A 1 158 ? -8.805 4.403 -8.070 1.00 94.00 158 ARG A C 1
ATOM 1285 O O . ARG A 1 158 ? -8.052 3.840 -7.274 1.00 94.00 158 ARG A O 1
ATOM 1292 N N . PRO A 1 159 ? -10.087 4.016 -8.179 1.00 92.19 159 PRO A N 1
ATOM 1293 C CA . PRO A 1 159 ? -10.682 2.943 -7.375 1.00 92.19 159 PRO A CA 1
ATOM 1294 C C . PRO A 1 159 ? -10.262 1.541 -7.871 1.00 92.19 159 PRO A C 1
ATOM 1296 O O . PRO A 1 159 ? -11.094 0.671 -8.112 1.00 92.19 159 PRO A O 1
ATOM 1299 N N . TYR A 1 160 ? -8.960 1.324 -8.066 1.00 95.38 160 TYR A N 1
ATOM 1300 C CA . TYR A 1 160 ? -8.375 0.075 -8.550 1.00 95.38 160 TYR A CA 1
ATOM 1301 C C . TYR A 1 160 ? -7.009 -0.149 -7.901 1.00 95.38 160 TYR A C 1
ATOM 1303 O O . TYR A 1 160 ? -6.041 0.524 -8.230 1.00 95.38 160 TYR A O 1
ATOM 1311 N N . PHE A 1 161 ? -6.908 -1.114 -6.992 1.00 97.38 161 PHE A N 1
ATOM 1312 C CA . PHE A 1 161 ? -5.615 -1.592 -6.497 1.00 97.38 161 PHE A CA 1
ATOM 1313 C C . PHE A 1 161 ? -5.016 -2.589 -7.490 1.00 97.38 161 PHE A C 1
ATOM 1315 O O . PHE A 1 161 ? -5.762 -3.410 -8.020 1.00 97.38 161 PHE A O 1
ATOM 1322 N N . ASN A 1 162 ? -3.695 -2.574 -7.697 1.00 97.44 162 ASN A N 1
ATOM 1323 C CA . ASN A 1 162 ? -3.002 -3.585 -8.510 1.00 97.44 162 ASN A CA 1
ATOM 1324 C C . ASN A 1 162 ? -3.071 -4.991 -7.885 1.00 97.44 162 ASN A C 1
ATOM 1326 O O . ASN A 1 162 ? -3.422 -5.153 -6.714 1.00 97.44 162 ASN A O 1
ATOM 1330 N N . ALA A 1 163 ? -2.754 -6.028 -8.661 1.00 97.25 163 ALA A N 1
ATOM 1331 C CA . ALA A 1 163 ? -2.974 -7.418 -8.264 1.00 97.25 163 ALA A CA 1
ATOM 1332 C C . ALA A 1 163 ? -2.228 -7.816 -6.981 1.00 97.25 163 ALA A C 1
ATOM 1334 O O . ALA A 1 163 ? -2.862 -8.389 -6.087 1.00 97.25 163 ALA A O 1
ATOM 1335 N N . PRO A 1 164 ? -0.942 -7.454 -6.801 1.00 97.56 164 PRO A N 1
ATOM 1336 C CA . PRO A 1 164 ? -0.250 -7.700 -5.537 1.00 97.56 164 PRO A CA 1
ATOM 1337 C C . PRO A 1 164 ? -0.881 -6.968 -4.349 1.00 97.56 164 PRO A C 1
ATOM 1339 O O . PRO A 1 164 ? -1.003 -7.548 -3.271 1.00 97.56 164 PRO A O 1
ATOM 1342 N N . SER A 1 165 ? -1.346 -5.732 -4.550 1.00 98.25 165 SER A N 1
ATOM 1343 C CA . SER A 1 165 ? -2.063 -4.971 -3.523 1.00 98.25 165 SER A CA 1
ATOM 1344 C C . SER A 1 165 ? -3.374 -5.645 -3.126 1.00 98.25 165 SER A C 1
ATOM 1346 O O . SER A 1 165 ? -3.622 -5.838 -1.938 1.00 98.25 165 SER A O 1
ATOM 1348 N N . ARG A 1 166 ? -4.198 -6.070 -4.096 1.00 97.62 166 ARG A N 1
ATOM 1349 C CA . ARG A 1 166 ? -5.455 -6.794 -3.825 1.00 97.62 166 ARG A CA 1
ATOM 1350 C C . ARG A 1 166 ? -5.202 -8.080 -3.049 1.00 97.62 166 ARG A C 1
ATOM 1352 O O . ARG A 1 166 ? -5.901 -8.346 -2.073 1.00 97.62 166 ARG A O 1
ATOM 1359 N N . TYR A 1 167 ? -4.178 -8.840 -3.438 1.00 97.31 167 TYR A N 1
ATOM 1360 C CA . TYR A 1 167 ? -3.777 -10.049 -2.724 1.00 97.31 167 TYR A CA 1
ATOM 1361 C C . TYR A 1 167 ? -3.470 -9.749 -1.258 1.00 97.31 167 TYR A C 1
ATOM 1363 O O . TYR A 1 167 ? -4.051 -10.375 -0.376 1.00 97.31 167 TYR A O 1
ATOM 1371 N N . GLU A 1 168 ? -2.621 -8.761 -0.975 1.00 96.94 168 GLU A N 1
ATOM 1372 C CA . GLU A 1 168 ? -2.269 -8.437 0.408 1.00 96.94 168 GLU A CA 1
ATOM 1373 C C . GLU A 1 168 ? -3.434 -7.879 1.223 1.00 96.94 168 GLU A C 1
ATOM 1375 O O . GLU A 1 168 ? -3.569 -8.216 2.401 1.00 96.94 168 GLU A O 1
ATOM 1380 N N . LEU A 1 169 ? -4.306 -7.076 0.610 1.00 97.31 169 LEU A N 1
ATOM 1381 C CA . LEU A 1 169 ? -5.526 -6.601 1.257 1.00 97.31 169 LEU A CA 1
ATOM 1382 C C . LEU A 1 169 ? -6.411 -7.786 1.667 1.00 97.31 169 LEU A C 1
ATOM 1384 O O . LEU A 1 169 ? -6.817 -7.871 2.827 1.00 97.31 169 LEU A O 1
ATOM 1388 N N . VAL A 1 170 ? -6.650 -8.744 0.764 1.00 97.25 170 VAL A N 1
ATOM 1389 C CA . VAL A 1 170 ? -7.428 -9.957 1.073 1.00 97.25 170 VAL A CA 1
ATOM 1390 C C . VAL A 1 170 ? -6.735 -10.806 2.134 1.00 97.25 170 VAL A C 1
ATOM 1392 O O . VAL A 1 170 ? -7.390 -11.223 3.090 1.00 97.25 170 VAL A O 1
ATOM 1395 N N . ARG A 1 171 ? -5.416 -11.013 2.031 1.00 96.50 171 ARG A N 1
ATOM 1396 C CA . ARG A 1 171 ? -4.641 -11.747 3.039 1.00 96.50 171 ARG A CA 1
ATOM 1397 C C . ARG A 1 171 ? -4.837 -11.148 4.429 1.00 96.50 171 ARG A C 1
ATOM 1399 O O . ARG A 1 171 ? -5.121 -11.886 5.368 1.00 96.50 171 ARG A O 1
ATOM 1406 N N . ARG A 1 172 ? -4.700 -9.824 4.560 1.00 94.94 172 ARG A N 1
ATOM 1407 C CA . ARG A 1 172 ? -4.842 -9.110 5.840 1.00 94.94 172 ARG A CA 1
ATOM 1408 C C . ARG A 1 172 ? -6.276 -9.155 6.366 1.00 94.94 172 ARG A C 1
ATOM 1410 O O . ARG A 1 172 ? -6.459 -9.361 7.562 1.00 94.94 172 ARG A O 1
ATOM 1417 N N . MET A 1 173 ? -7.285 -9.029 5.496 1.00 95.06 173 MET A N 1
ATOM 1418 C CA . MET A 1 173 ? -8.695 -9.191 5.886 1.00 95.06 173 MET A CA 1
ATOM 1419 C C . MET A 1 173 ? -8.947 -10.577 6.484 1.00 95.06 173 MET A C 1
ATOM 1421 O O . MET A 1 173 ? -9.489 -10.680 7.584 1.00 95.06 173 MET A O 1
ATOM 1425 N N . LYS A 1 174 ? -8.488 -11.635 5.807 1.00 96.12 174 LYS A N 1
ATOM 1426 C CA . LYS A 1 174 ? -8.628 -13.014 6.288 1.00 96.12 174 LYS A CA 1
ATOM 1427 C C . LYS A 1 174 ? -7.848 -13.277 7.572 1.00 96.12 174 LYS A C 1
ATOM 1429 O O . LYS A 1 174 ? -8.385 -13.874 8.500 1.00 96.12 174 LYS A O 1
ATOM 1434 N N . GLU A 1 175 ? -6.618 -12.774 7.664 1.00 93.56 175 GLU A N 1
ATOM 1435 C CA . GLU A 1 175 ? -5.791 -12.864 8.872 1.00 93.56 175 GLU A CA 1
ATOM 1436 C C . GLU A 1 175 ? -6.498 -12.244 10.087 1.00 93.56 175 GLU A C 1
ATOM 1438 O O . GLU A 1 175 ? -6.504 -12.829 11.171 1.00 93.56 175 GLU A O 1
ATOM 1443 N N . PHE A 1 176 ? -7.138 -11.084 9.915 1.00 92.50 176 PHE A N 1
ATOM 1444 C CA . PHE A 1 176 ? -7.871 -10.418 10.994 1.00 92.50 176 PHE A CA 1
ATOM 1445 C C . PHE A 1 176 ? -9.185 -11.124 11.341 1.00 92.50 176 PHE A C 1
ATOM 1447 O O . PHE A 1 176 ? -9.568 -11.129 12.509 1.00 92.50 176 PHE A O 1
ATOM 1454 N N . ALA A 1 177 ? -9.833 -11.763 10.366 1.00 93.44 177 ALA A N 1
ATOM 1455 C CA . ALA A 1 177 ? -11.015 -12.596 10.579 1.00 93.44 177 ALA A CA 1
ATOM 1456 C C . ALA A 1 177 ? -10.695 -13.978 11.191 1.00 93.44 177 ALA A C 1
ATOM 1458 O O . ALA A 1 177 ? -11.607 -14.686 11.616 1.00 93.44 177 ALA A O 1
ATOM 1459 N N . GLY A 1 178 ? -9.417 -14.374 11.252 1.00 95.19 178 GLY A N 1
ATOM 1460 C CA . GLY A 1 178 ? -9.014 -15.722 11.663 1.00 95.19 178 GLY A CA 1
ATOM 1461 C C . GLY A 1 178 ? -9.350 -16.797 10.622 1.00 95.19 178 GLY A C 1
ATOM 1462 O O . GLY A 1 178 ? -9.475 -17.972 10.964 1.00 95.19 178 GLY A O 1
ATOM 1463 N N . GLU A 1 179 ? -9.511 -16.399 9.360 1.00 96.56 179 GLU A N 1
ATOM 1464 C CA . GLU A 1 179 ? -9.837 -17.285 8.247 1.00 96.56 179 GLU A CA 1
ATOM 1465 C C . GLU A 1 179 ? -8.577 -17.786 7.528 1.00 96.56 179 GLU A C 1
ATOM 1467 O O . GLU A 1 179 ? -7.577 -17.065 7.430 1.00 96.56 179 GLU A O 1
ATOM 1472 N N . PRO A 1 180 ? -8.602 -19.016 6.980 1.00 95.25 180 PRO A N 1
ATOM 1473 C CA . PRO A 1 180 ? -7.515 -19.505 6.150 1.00 95.25 180 PRO A CA 1
ATOM 1474 C C . PRO A 1 180 ? -7.433 -18.711 4.847 1.00 95.25 180 PRO A C 1
ATOM 1476 O O . PRO A 1 180 ? -8.429 -18.220 4.315 1.00 95.25 180 PRO A O 1
ATOM 1479 N N . TYR A 1 181 ? -6.226 -18.642 4.302 1.00 94.50 181 TYR A N 1
ATOM 1480 C CA . TYR A 1 181 ? -5.947 -17.921 3.075 1.00 94.50 181 TYR A CA 1
ATOM 1481 C C . TYR A 1 181 ? -4.963 -18.697 2.202 1.00 94.50 181 TYR A C 1
ATOM 1483 O O . TYR A 1 181 ? -3.991 -19.262 2.708 1.00 94.50 181 TYR A O 1
ATOM 1491 N N . SER A 1 182 ? -5.213 -18.720 0.893 1.00 96.44 182 SER A N 1
ATOM 1492 C CA . SER A 1 182 ? -4.360 -19.387 -0.092 1.00 96.44 182 SER A CA 1
ATOM 1493 C C . SER A 1 182 ? -4.296 -18.600 -1.397 1.00 96.44 182 SER A C 1
ATOM 1495 O O . SER A 1 182 ? -5.173 -17.788 -1.702 1.00 96.44 182 SER A O 1
ATOM 1497 N N . TRP A 1 183 ? -3.244 -18.856 -2.175 1.00 96.38 183 TRP A N 1
ATOM 1498 C CA . TRP A 1 183 ? -3.077 -18.275 -3.503 1.00 96.38 183 TRP A CA 1
ATOM 1499 C C . TRP A 1 183 ? -4.190 -18.721 -4.451 1.00 96.38 183 TRP A C 1
ATOM 1501 O O . TRP A 1 183 ? -4.786 -17.893 -5.129 1.00 96.38 183 TRP A O 1
ATOM 1511 N N . GLU A 1 184 ? -4.504 -20.012 -4.454 1.00 96.06 184 GLU A N 1
ATOM 1512 C CA . GLU A 1 184 ? -5.486 -20.624 -5.346 1.00 96.06 184 GLU A CA 1
ATOM 1513 C C . GLU A 1 184 ? -6.880 -20.043 -5.114 1.00 96.06 184 GLU A C 1
ATOM 1515 O O . GLU A 1 184 ? -7.596 -19.735 -6.066 1.00 96.06 184 GLU A O 1
ATOM 1520 N N . GLU A 1 185 ? -7.252 -19.845 -3.847 1.00 96.00 185 GLU A N 1
ATOM 1521 C CA . GLU A 1 185 ? -8.523 -19.218 -3.501 1.00 96.00 185 GLU A CA 1
ATOM 1522 C C . GLU A 1 185 ? -8.571 -17.752 -3.938 1.00 96.00 185 GLU A C 1
ATOM 1524 O O . GLU A 1 185 ? -9.572 -17.327 -4.514 1.00 96.00 185 GLU A O 1
ATOM 1529 N N . PHE A 1 186 ? -7.495 -16.990 -3.702 1.00 96.81 186 PHE A N 1
ATOM 1530 C CA . PHE A 1 186 ? -7.420 -15.604 -4.159 1.00 96.81 186 PHE A CA 1
ATOM 1531 C C . PHE A 1 186 ? -7.597 -15.520 -5.678 1.00 96.81 186 PHE A C 1
ATOM 1533 O O . PHE A 1 186 ? -8.462 -14.792 -6.147 1.00 96.81 186 PHE A O 1
ATOM 1540 N N . VAL A 1 187 ? -6.841 -16.313 -6.442 1.00 96.19 187 VAL A N 1
ATOM 1541 C CA . VAL A 1 187 ? -6.912 -16.354 -7.911 1.00 96.19 187 VAL A CA 1
ATOM 1542 C C . VAL A 1 187 ? -8.320 -16.688 -8.403 1.00 96.19 187 VAL A C 1
ATOM 1544 O O . VAL A 1 187 ? -8.822 -16.037 -9.317 1.00 96.19 187 VAL A O 1
ATOM 1547 N N . ALA A 1 188 ? -8.977 -17.669 -7.780 1.00 95.06 188 ALA A N 1
ATOM 1548 C CA . ALA A 1 188 ? -10.329 -18.075 -8.153 1.00 95.06 188 ALA A CA 1
ATOM 1549 C C . ALA A 1 188 ? -11.386 -16.981 -7.903 1.00 95.06 188 ALA A C 1
ATOM 1551 O O . ALA A 1 188 ? -12.425 -16.970 -8.564 1.00 95.06 188 ALA A O 1
ATOM 1552 N N . GLN A 1 189 ? -11.145 -16.082 -6.944 1.00 95.06 189 GLN A N 1
ATOM 1553 C CA . GLN A 1 189 ? -12.089 -15.032 -6.551 1.00 95.06 189 GLN A CA 1
ATOM 1554 C C . GLN A 1 189 ? -11.741 -13.647 -7.114 1.00 95.06 189 GLN A C 1
ATOM 1556 O O . GLN A 1 189 ? -12.639 -12.806 -7.217 1.00 95.06 189 GLN A O 1
ATOM 1561 N N . ASP A 1 190 ? -10.487 -13.399 -7.499 1.00 95.00 190 ASP A N 1
ATOM 1562 C CA . ASP A 1 190 ? -10.022 -12.106 -8.008 1.00 95.00 190 ASP A CA 1
ATOM 1563 C C . ASP A 1 190 ? -10.521 -11.855 -9.438 1.00 95.00 190 ASP A C 1
ATOM 1565 O O . ASP A 1 190 ? -9.866 -12.145 -10.437 1.00 95.00 190 ASP A O 1
ATOM 1569 N N . ASN A 1 191 ? -11.731 -11.309 -9.531 1.00 85.31 191 ASN A N 1
ATOM 1570 C CA . ASN A 1 191 ? -12.423 -11.029 -10.784 1.00 85.31 191 ASN A CA 1
ATOM 1571 C C . ASN A 1 191 ? -12.387 -9.529 -11.089 1.00 85.31 191 ASN A C 1
ATOM 1573 O O . ASN A 1 191 ? -13.414 -8.851 -11.048 1.00 85.31 191 ASN A O 1
ATOM 1577 N N . VAL A 1 192 ? -11.195 -9.000 -11.370 1.00 80.81 192 VAL A N 1
ATOM 1578 C CA . VAL A 1 192 ? -11.005 -7.585 -11.711 1.00 80.81 192 VAL A CA 1
ATOM 1579 C C . VAL A 1 192 ? -10.422 -7.461 -13.112 1.00 80.81 192 VAL A C 1
ATOM 1581 O O . VAL A 1 192 ? -9.435 -8.109 -13.447 1.00 80.81 192 VAL A O 1
ATOM 1584 N N . VAL A 1 193 ? -11.032 -6.605 -13.931 1.00 75.62 193 VAL A N 1
ATOM 1585 C CA . VAL A 1 193 ? -10.463 -6.196 -15.218 1.00 75.62 193 VAL A CA 1
ATOM 1586 C C . VAL A 1 193 ? -9.550 -4.997 -14.956 1.00 75.62 193 VAL A C 1
ATOM 1588 O O . VAL A 1 193 ? -10.032 -4.010 -14.392 1.00 75.62 193 VAL A O 1
ATOM 1591 N N . PRO A 1 194 ? -8.263 -5.047 -15.337 1.00 73.62 194 PRO A N 1
ATOM 1592 C CA . PRO A 1 194 ? -7.376 -3.897 -15.220 1.00 73.62 194 PRO A CA 1
ATOM 1593 C C . PRO A 1 194 ? -7.964 -2.707 -15.961 1.00 73.62 194 PRO A C 1
ATOM 1595 O O . PRO A 1 194 ? -8.426 -2.835 -17.098 1.00 73.62 194 PRO A O 1
ATOM 1598 N N . LEU A 1 195 ? -7.927 -1.540 -15.328 1.00 66.75 195 LEU A N 1
ATOM 1599 C CA . LEU A 1 195 ? -8.228 -0.304 -16.033 1.00 66.75 195 LEU A CA 1
ATOM 1600 C C . LEU A 1 195 ? -7.080 -0.039 -17.011 1.00 66.75 195 LEU A C 1
ATOM 1602 O O . LEU A 1 195 ? -5.917 -0.074 -16.611 1.00 66.75 195 LEU A O 1
ATOM 1606 N N . SER A 1 196 ? -7.399 0.197 -18.286 1.00 58.19 196 SER A N 1
ATOM 1607 C CA . SER A 1 196 ? -6.390 0.593 -19.270 1.00 58.19 196 SER A CA 1
ATOM 1608 C C . SER A 1 196 ? -5.652 1.841 -18.775 1.00 58.19 196 SER A C 1
ATOM 1610 O O . SER A 1 196 ? -6.291 2.755 -18.243 1.00 58.19 196 SER A O 1
ATOM 1612 N N . ALA A 1 197 ? -4.326 1.840 -18.925 1.00 52.22 197 ALA A N 1
ATOM 1613 C CA . ALA A 1 197 ? -3.489 3.018 -18.711 1.00 52.22 197 ALA A CA 1
ATOM 1614 C C . ALA A 1 197 ? -3.884 4.159 -19.657 1.00 52.22 197 ALA A C 1
ATOM 1616 O O . ALA A 1 197 ? -4.272 3.859 -20.812 1.00 52.22 197 ALA A O 1
#

Radius of gyration: 16.85 Å; chains: 1; bounding box: 38×42×42 Å